Protein AF-A0A933G0N8-F1 (afdb_monomer_lite)

Radius of gyration: 33.32 Å; chains: 1; bounding box: 85×96×72 Å

Sequence (337 aa):
DLNNRTAALDTVTVSDNTVDDSGAGAERGLYVLADGVNATINNLDAAGNTFDGNVDGIDLAEVNSGSLASVDITGNDILNSTGATSGVHVESSTDVANIEVHCNNVVGNTVSSVGFGANNQGSGTLDAENNWWGSATGPTHGSNLGGTGDAVSNFVDFTPFLTASSPSGVCLPSPTATRTPTNTPTVTRTPTRSPTPTITGTPPTATRTSTPTRTGTPTITPTPTITPTPAITDTRTPTSTRTATATFTATSTPRKPLGDVNDDGAVNSLDALFILQFDARLLDFLPNAASADVNGDGRITSVDAQLILQLDAGLIDSFGGAGHGWAGRLRAVLLDL

Secondary structure (DSSP, 8-state):
--TT--EEEEEEEEES-EEE--SS----SEEEEEESTTEEEEEEEEES-EEES-SSSEEEEEETT-EE--EEEES-EEE---SSSEEEEE-TT-B-TTEEEES-EEES---STT-EEEEE-SBS-EE-TT-B-SSTT-EEBTTBTT--EEEB-TTEE--S--SS--GGG-------------------PPPPPPPPPPP---------------------PPPPPPPPPPP----PPPP----PPPP-----PPPPPTT--SSSS--SHHHHHHHHHHHTTS-S--TTGGGS--S-SS--SHHHHHHHHHHHTTS-SS---TTS--------EEE--

Structure (mmCIF, N/CA/C/O backbone):
data_AF-A0A933G0N8-F1
#
_entry.id   AF-A0A933G0N8-F1
#
loop_
_atom_site.group_PDB
_atom_site.id
_atom_site.type_symbol
_atom_site.label_atom_id
_atom_site.label_alt_id
_atom_site.label_comp_id
_atom_site.label_asym_id
_atom_site.label_entity_id
_atom_site.label_seq_id
_atom_site.pdbx_PDB_ins_code
_atom_site.Cartn_x
_atom_site.Cartn_y
_atom_site.Cartn_z
_atom_site.occupancy
_atom_site.B_iso_or_equiv
_atom_site.auth_seq_id
_atom_site.auth_comp_id
_atom_site.auth_asym_id
_atom_site.auth_atom_id
_atom_site.pdbx_PDB_model_num
ATOM 1 N N . ASP A 1 1 ? 23.822 -4.269 -30.898 1.00 45.84 1 ASP A N 1
ATOM 2 C CA . ASP A 1 1 ? 23.946 -3.016 -30.147 1.00 45.84 1 ASP A CA 1
ATOM 3 C C . ASP A 1 1 ? 23.301 -3.257 -28.795 1.00 45.84 1 ASP A C 1
ATOM 5 O O . ASP A 1 1 ? 22.166 -3.717 -28.788 1.00 45.84 1 ASP A O 1
ATOM 9 N N . LEU A 1 2 ? 24.049 -3.130 -27.698 1.00 47.31 2 LEU A N 1
ATOM 10 C CA . LEU A 1 2 ? 23.535 -3.418 -26.346 1.00 47.31 2 LEU A CA 1
ATOM 11 C C . LEU A 1 2 ? 22.896 -2.177 -25.704 1.00 47.31 2 LEU A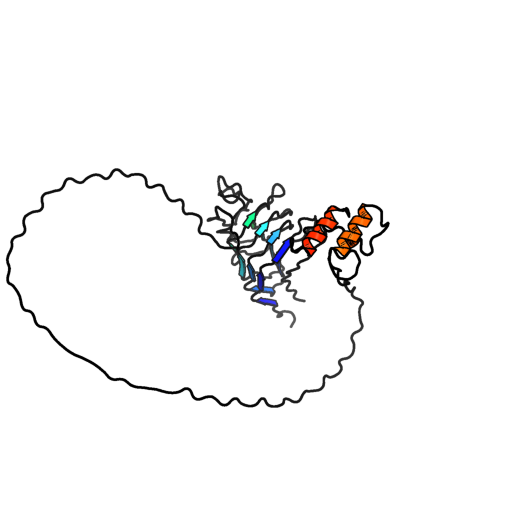 C 1
ATOM 13 O O . LEU A 1 2 ? 22.128 -2.309 -24.766 1.00 47.31 2 LEU A O 1
ATOM 17 N N . ASN A 1 3 ? 23.134 -0.989 -26.267 1.00 50.69 3 ASN A N 1
ATOM 18 C CA . ASN A 1 3 ? 22.710 0.292 -25.696 1.00 50.69 3 ASN A CA 1
ATOM 19 C C . ASN A 1 3 ? 21.311 0.742 -26.162 1.00 50.69 3 ASN A C 1
ATOM 21 O O . ASN A 1 3 ? 20.967 1.910 -26.024 1.00 50.69 3 ASN A O 1
ATOM 25 N N . ASN A 1 4 ? 20.536 -0.149 -26.789 1.00 54.28 4 ASN A N 1
ATOM 26 C CA . ASN A 1 4 ? 19.233 0.174 -27.384 1.00 54.28 4 ASN A CA 1
ATOM 27 C C . ASN A 1 4 ? 18.193 -0.936 -27.151 1.00 54.28 4 ASN A C 1
ATOM 29 O O . ASN A 1 4 ? 17.305 -1.158 -27.976 1.00 54.28 4 ASN A O 1
ATOM 33 N N . ARG A 1 5 ? 18.345 -1.685 -26.052 1.00 64.19 5 ARG A N 1
ATOM 34 C CA . ARG A 1 5 ? 17.253 -2.487 -25.500 1.00 64.19 5 ARG A CA 1
ATOM 35 C C . ARG A 1 5 ? 16.336 -1.546 -24.735 1.00 64.19 5 ARG A C 1
ATOM 37 O O . ARG A 1 5 ? 16.804 -0.685 -24.000 1.00 64.19 5 ARG A O 1
ATOM 44 N N . THR A 1 6 ? 15.049 -1.663 -25.016 1.00 72.00 6 THR A N 1
ATOM 45 C CA . THR A 1 6 ? 13.968 -0.979 -24.313 1.00 72.00 6 THR A CA 1
ATOM 46 C C . THR A 1 6 ? 13.139 -2.056 -23.656 1.00 72.00 6 THR A C 1
ATOM 48 O O . THR A 1 6 ? 12.810 -3.063 -24.289 1.00 72.00 6 THR A O 1
ATOM 51 N N . ALA A 1 7 ? 12.828 -1.845 -22.388 1.00 78.50 7 ALA A N 1
ATOM 52 C CA . ALA A 1 7 ? 12.001 -2.735 -21.614 1.00 78.50 7 ALA A CA 1
ATOM 53 C C . ALA A 1 7 ? 10.792 -1.915 -21.158 1.00 78.50 7 ALA A C 1
ATOM 55 O O . ALA A 1 7 ? 10.925 -0.993 -20.361 1.00 78.50 7 ALA A O 1
ATOM 56 N N . ALA A 1 8 ? 9.610 -2.239 -21.677 1.00 85.31 8 ALA A N 1
ATOM 57 C CA . ALA A 1 8 ? 8.358 -1.644 -21.225 1.00 85.31 8 ALA A CA 1
ATOM 58 C C . ALA A 1 8 ? 7.432 -2.724 -20.653 1.00 85.31 8 ALA A C 1
ATOM 60 O O . ALA A 1 8 ? 7.312 -3.811 -21.226 1.00 85.31 8 ALA A O 1
ATOM 61 N N . LEU A 1 9 ? 6.775 -2.411 -19.539 1.00 81.88 9 LEU A N 1
ATOM 62 C CA . LEU A 1 9 ? 5.519 -3.038 -19.146 1.00 81.88 9 LEU A CA 1
ATOM 63 C C . LEU A 1 9 ? 4.407 -2.035 -19.441 1.00 81.88 9 LEU A C 1
ATOM 65 O O . LEU A 1 9 ? 4.347 -0.984 -18.812 1.00 81.88 9 LEU A O 1
ATOM 69 N N . ASP A 1 10 ? 3.549 -2.365 -20.401 1.00 88.44 10 ASP A N 1
ATOM 70 C CA . ASP A 1 10 ? 2.415 -1.535 -20.801 1.00 88.44 10 ASP A CA 1
ATOM 71 C C . ASP A 1 10 ? 1.108 -2.178 -20.328 1.00 88.44 10 ASP A C 1
ATOM 73 O O . ASP A 1 10 ? 0.848 -3.337 -20.649 1.00 88.44 10 ASP A O 1
ATOM 77 N N . THR A 1 11 ? 0.243 -1.405 -19.664 1.00 87.50 11 THR A N 1
ATOM 78 C CA . THR A 1 11 ? -1.108 -1.833 -19.240 1.00 87.50 11 THR A CA 1
ATOM 79 C C . THR A 1 11 ? -1.068 -3.036 -18.289 1.00 87.50 11 THR A C 1
ATOM 81 O O . THR A 1 11 ? -1.460 -4.153 -18.634 1.00 87.50 11 THR A O 1
ATOM 84 N N . VAL A 1 12 ? -0.566 -2.805 -17.074 1.00 86.50 12 VAL A N 1
ATOM 85 C CA . VAL A 1 12 ? -0.479 -3.819 -16.014 1.00 86.50 12 VAL A CA 1
ATOM 86 C C . VAL A 1 12 ? -1.665 -3.660 -15.072 1.00 86.50 12 VAL A C 1
ATOM 88 O O . VAL A 1 12 ? -1.728 -2.677 -14.349 1.00 86.50 12 VAL A O 1
ATOM 91 N N . THR A 1 13 ? -2.573 -4.633 -15.023 1.00 89.00 13 THR A N 1
ATOM 92 C CA . THR A 1 13 ? -3.646 -4.654 -14.015 1.00 89.00 13 THR A CA 1
ATOM 93 C C . THR A 1 13 ? -3.295 -5.618 -12.886 1.00 89.00 13 THR A C 1
ATOM 95 O O . THR A 1 13 ? -3.016 -6.795 -13.121 1.00 89.00 13 THR A O 1
ATOM 98 N N . VAL A 1 14 ? -3.334 -5.112 -11.658 1.00 88.25 14 VAL A N 1
ATOM 99 C CA . VAL A 1 14 ? -3.230 -5.847 -10.397 1.00 88.25 14 VAL A CA 1
ATOM 100 C C . VAL A 1 14 ? -4.567 -5.649 -9.691 1.00 88.25 14 VAL A C 1
ATOM 102 O O . VAL A 1 14 ? -4.773 -4.604 -9.085 1.00 88.25 14 VAL A O 1
ATOM 105 N N . SER A 1 15 ? -5.504 -6.595 -9.807 1.00 89.69 15 SER A N 1
ATOM 106 C CA . SER A 1 15 ? -6.826 -6.442 -9.182 1.00 89.69 15 SER A CA 1
ATOM 107 C C . SER A 1 15 ? -7.326 -7.658 -8.419 1.00 89.69 15 SER A C 1
ATOM 109 O O . SER A 1 15 ? -7.010 -8.796 -8.771 1.00 89.69 15 SER A O 1
ATOM 111 N N . ASP A 1 16 ? -8.121 -7.383 -7.382 1.00 84.81 16 ASP A N 1
ATOM 112 C CA . ASP A 1 16 ? -8.866 -8.372 -6.593 1.00 84.81 16 ASP A CA 1
ATOM 113 C C . ASP A 1 16 ? -7.975 -9.423 -5.886 1.00 84.81 16 ASP A C 1
ATOM 115 O O . ASP A 1 16 ? -8.383 -10.566 -5.670 1.00 84.81 16 ASP A O 1
ATOM 119 N N . ASN A 1 17 ? -6.738 -9.052 -5.527 1.00 84.69 17 ASN A N 1
ATOM 120 C CA . ASN A 1 17 ? -5.785 -9.928 -4.831 1.00 84.69 17 ASN A CA 1
ATOM 121 C C . ASN A 1 17 ? -5.764 -9.657 -3.327 1.00 84.69 17 ASN A C 1
ATOM 123 O O . ASN A 1 17 ? -5.901 -8.516 -2.900 1.00 84.69 17 ASN A O 1
ATOM 127 N N . THR A 1 18 ? -5.470 -10.681 -2.527 1.00 87.81 18 THR A N 1
ATOM 128 C CA . THR A 1 18 ? -5.142 -10.530 -1.102 1.00 87.81 18 THR A CA 1
ATOM 129 C C . THR A 1 18 ? -3.699 -10.960 -0.864 1.00 87.81 18 THR A C 1
ATOM 131 O O . THR A 1 18 ? -3.309 -12.067 -1.244 1.00 87.81 18 THR A O 1
ATOM 134 N N . VAL A 1 19 ? -2.914 -10.096 -0.225 1.00 84.88 19 VAL A N 1
ATOM 135 C CA . VAL A 1 19 ? -1.539 -10.350 0.211 1.00 84.88 19 VAL A CA 1
ATOM 136 C C . VAL A 1 19 ? -1.465 -10.046 1.707 1.00 84.88 19 VAL A C 1
ATOM 138 O O . VAL A 1 19 ? -1.663 -8.908 2.114 1.00 84.88 19 VAL A O 1
ATOM 141 N N . ASP A 1 20 ? -1.199 -11.066 2.521 1.00 82.62 20 ASP A N 1
ATOM 142 C CA . ASP A 1 20 ? -1.112 -10.973 3.986 1.00 82.62 20 ASP A CA 1
ATOM 143 C C . ASP A 1 20 ? 0.272 -11.467 4.438 1.00 82.62 20 ASP A C 1
ATOM 145 O O . ASP A 1 20 ? 0.651 -12.603 4.136 1.00 82.62 20 ASP A O 1
ATOM 149 N N . ASP A 1 21 ? 1.035 -10.606 5.121 1.00 72.81 21 ASP A N 1
ATOM 150 C CA . ASP A 1 21 ? 2.316 -10.949 5.768 1.00 72.81 21 ASP A CA 1
ATOM 151 C C . ASP A 1 21 ? 2.353 -10.507 7.243 1.00 72.81 21 ASP A C 1
ATOM 153 O O . ASP A 1 21 ? 3.378 -10.093 7.781 1.00 72.81 21 ASP A O 1
ATOM 157 N N . SER A 1 22 ? 1.232 -10.659 7.953 1.00 61.44 22 SER A N 1
ATOM 158 C CA . SER A 1 22 ? 1.133 -10.473 9.413 1.00 61.44 22 SER A CA 1
ATOM 159 C C . SER A 1 22 ? 2.057 -11.391 10.255 1.00 61.44 22 SER A C 1
ATOM 161 O O . SER A 1 22 ? 2.092 -11.299 11.486 1.00 61.44 22 SER A O 1
ATOM 163 N N . GLY A 1 23 ? 2.834 -12.273 9.610 1.00 50.28 23 GLY A N 1
ATOM 164 C CA . GLY A 1 23 ? 3.605 -13.375 10.191 1.00 50.28 23 GLY A CA 1
ATOM 165 C C . GLY A 1 23 ? 5.131 -13.222 10.157 1.00 50.28 23 GLY A C 1
ATOM 166 O O . GLY A 1 23 ? 5.825 -14.181 9.826 1.00 50.28 23 GLY A O 1
ATOM 167 N N . ALA A 1 24 ? 5.662 -12.058 10.547 1.00 50.41 24 ALA A N 1
ATOM 168 C CA . ALA A 1 24 ? 7.102 -11.798 10.729 1.00 50.41 24 ALA A CA 1
ATOM 169 C C . ALA A 1 24 ? 7.997 -11.954 9.477 1.00 50.41 24 ALA A C 1
ATOM 171 O O . ALA A 1 24 ? 9.228 -12.008 9.603 1.00 50.41 24 ALA A O 1
ATOM 172 N N . GLY A 1 25 ? 7.403 -11.998 8.281 1.00 52.56 25 GLY A N 1
ATOM 173 C CA . GLY A 1 25 ? 8.117 -11.760 7.037 1.00 52.56 25 GLY A CA 1
ATOM 174 C C . GLY A 1 25 ? 8.565 -10.302 6.928 1.00 52.56 25 GLY A C 1
ATOM 175 O O . GLY A 1 25 ? 8.112 -9.417 7.654 1.00 52.56 25 GLY A O 1
ATOM 176 N N . ALA A 1 26 ? 9.539 -10.064 6.052 1.00 61.22 26 ALA A N 1
ATOM 177 C CA . ALA A 1 26 ? 10.006 -8.721 5.729 1.00 61.22 26 ALA A CA 1
ATOM 178 C C . ALA A 1 26 ? 9.471 -8.271 4.355 1.00 61.22 26 ALA A C 1
ATOM 180 O O . ALA A 1 26 ? 10.162 -7.545 3.637 1.00 61.22 26 ALA A O 1
ATOM 181 N N . GLU A 1 27 ? 8.317 -8.797 3.925 1.00 73.81 27 GLU A N 1
ATOM 182 C CA . GLU A 1 27 ? 7.883 -8.723 2.531 1.00 73.81 27 GLU A CA 1
ATOM 183 C C . GLU A 1 27 ? 6.910 -7.559 2.278 1.00 73.81 27 GLU A C 1
ATOM 185 O O . GLU A 1 27 ? 6.139 -7.141 3.141 1.00 73.81 27 GLU A O 1
ATOM 190 N N . ARG A 1 28 ? 7.000 -6.998 1.068 1.00 85.38 28 ARG A N 1
ATOM 191 C CA . ARG A 1 28 ? 6.155 -5.908 0.559 1.00 85.38 28 ARG A CA 1
ATOM 192 C C . ARG A 1 28 ? 4.933 -6.516 -0.140 1.00 85.38 28 ARG A C 1
ATOM 194 O O . ARG A 1 28 ? 5.108 -7.497 -0.864 1.00 85.38 28 ARG A O 1
ATOM 201 N N . GLY A 1 29 ? 3.744 -5.942 0.041 1.00 90.31 29 GLY A N 1
ATOM 202 C CA . GLY A 1 29 ? 2.489 -6.452 -0.525 1.00 90.31 29 GLY A CA 1
ATOM 203 C C . GLY A 1 29 ? 2.472 -6.372 -2.054 1.00 90.31 29 GLY A C 1
ATOM 204 O O . GLY A 1 29 ? 2.468 -7.394 -2.743 1.00 90.31 29 GLY A O 1
ATOM 205 N N . LEU A 1 30 ? 2.566 -5.154 -2.591 1.00 92.19 30 LEU A N 1
ATOM 206 C CA . LEU A 1 30 ? 2.889 -4.880 -3.992 1.00 92.19 30 LEU A CA 1
ATOM 207 C C . LEU A 1 30 ? 4.210 -4.108 -4.077 1.00 92.19 30 LEU A C 1
ATOM 209 O O . LEU A 1 30 ? 4.364 -3.069 -3.446 1.00 92.19 30 LEU A O 1
ATOM 213 N N . TYR A 1 31 ? 5.149 -4.587 -4.896 1.00 92.81 31 TYR A N 1
ATOM 214 C CA . TYR A 1 31 ? 6.388 -3.863 -5.197 1.00 92.81 31 TYR A CA 1
ATOM 215 C C . TYR A 1 31 ? 6.445 -3.508 -6.683 1.00 92.81 31 TYR A C 1
ATOM 217 O O . TYR A 1 31 ? 6.586 -4.395 -7.534 1.00 92.81 31 TYR A O 1
ATOM 225 N N . VAL A 1 32 ? 6.332 -2.214 -6.984 1.00 94.25 32 VAL A N 1
ATOM 226 C CA . VAL A 1 32 ? 6.417 -1.664 -8.339 1.00 94.25 32 VAL A CA 1
ATOM 227 C C . VAL A 1 32 ? 7.821 -1.101 -8.544 1.00 94.25 32 VAL A C 1
ATOM 229 O O . VAL A 1 32 ? 8.195 -0.095 -7.944 1.00 94.25 32 VAL A O 1
ATOM 232 N N . LEU A 1 33 ? 8.604 -1.772 -9.390 1.00 93.00 33 LEU A N 1
ATOM 233 C CA . LEU A 1 33 ? 10.011 -1.462 -9.631 1.00 93.00 33 LEU A CA 1
ATOM 234 C C . LEU A 1 33 ? 10.285 -1.307 -11.128 1.00 93.00 33 LEU A C 1
ATOM 236 O O . LEU A 1 33 ? 10.198 -2.282 -11.878 1.00 93.00 33 LEU A O 1
ATOM 240 N N . ALA A 1 34 ? 10.713 -0.113 -11.536 1.00 90.56 34 ALA A N 1
ATOM 241 C CA . ALA A 1 34 ? 11.359 0.105 -12.827 1.00 90.56 34 ALA A CA 1
ATOM 242 C C . ALA A 1 34 ? 12.879 0.211 -12.617 1.00 90.56 34 ALA A C 1
ATOM 244 O O . ALA A 1 34 ? 13.349 1.173 -12.013 1.00 90.56 34 ALA A O 1
ATOM 245 N N . ASP A 1 35 ? 13.646 -0.772 -13.103 1.00 90.56 35 ASP A N 1
ATOM 246 C CA . ASP A 1 35 ? 15.106 -0.839 -12.930 1.00 90.56 35 ASP A CA 1
ATOM 247 C C . ASP A 1 35 ? 15.848 -0.750 -14.278 1.00 90.56 35 ASP A C 1
ATOM 249 O O . ASP A 1 35 ? 15.829 -1.685 -15.080 1.00 90.56 35 ASP A O 1
ATOM 253 N N . GLY A 1 36 ? 16.512 0.385 -14.518 1.00 86.88 36 GLY A N 1
ATOM 254 C CA . GLY A 1 36 ? 17.402 0.619 -15.659 1.00 86.88 36 GLY A CA 1
ATOM 255 C C . GLY A 1 36 ? 16.961 1.744 -16.603 1.00 86.88 36 GLY A C 1
ATOM 256 O O . GLY A 1 36 ? 15.781 1.976 -16.811 1.00 86.88 36 GLY A O 1
ATOM 257 N N . VAL A 1 37 ? 17.932 2.404 -17.245 1.00 84.94 37 VAL A N 1
ATOM 258 C CA . VAL A 1 37 ? 17.776 3.640 -18.057 1.00 84.94 37 VAL A CA 1
ATOM 259 C C . VAL A 1 37 ? 16.690 3.580 -19.148 1.00 84.94 37 VAL A C 1
ATOM 261 O O . VAL A 1 37 ? 16.175 4.616 -19.559 1.00 84.94 37 VAL A O 1
ATOM 264 N N . ASN A 1 38 ? 16.355 2.381 -19.634 1.00 83.25 38 ASN A N 1
ATOM 265 C CA . ASN A 1 38 ? 15.330 2.153 -20.657 1.00 83.25 38 ASN A CA 1
ATOM 266 C C . ASN A 1 38 ? 14.183 1.247 -20.156 1.00 83.25 38 ASN A C 1
ATOM 268 O O . ASN A 1 38 ? 13.500 0.631 -20.980 1.00 83.25 38 ASN A O 1
ATOM 272 N N . ALA A 1 39 ? 14.020 1.113 -18.836 1.00 88.38 39 ALA A N 1
ATOM 273 C CA . ALA A 1 39 ? 12.937 0.382 -18.189 1.00 88.38 39 ALA A CA 1
ATOM 274 C C . ALA A 1 39 ? 11.782 1.338 -17.867 1.00 88.38 39 ALA A C 1
ATOM 276 O O . ALA A 1 39 ? 11.978 2.372 -17.227 1.00 88.38 39 ALA A O 1
ATOM 277 N N . THR A 1 40 ? 10.568 1.009 -18.298 1.00 92.19 40 THR A N 1
ATOM 278 C CA . THR A 1 40 ? 9.388 1.848 -18.053 1.00 92.19 40 THR A CA 1
ATOM 279 C C . THR A 1 40 ? 8.172 1.001 -17.707 1.00 92.19 40 THR A C 1
ATOM 281 O O . THR A 1 40 ? 7.913 -0.016 -18.352 1.00 92.19 40 THR A O 1
ATOM 284 N N . ILE A 1 41 ? 7.411 1.432 -16.704 1.00 90.12 41 ILE A N 1
ATOM 285 C CA . ILE A 1 41 ? 6.077 0.911 -16.402 1.00 90.12 41 ILE A CA 1
ATOM 286 C C . ILE A 1 41 ? 5.067 1.982 -16.821 1.00 90.12 41 ILE A C 1
ATOM 288 O O . ILE A 1 41 ? 5.042 3.070 -16.249 1.00 90.12 41 ILE A O 1
ATOM 292 N N . ASN A 1 42 ? 4.271 1.683 -17.847 1.00 90.19 42 ASN A N 1
ATOM 293 C CA . ASN A 1 42 ? 3.217 2.546 -18.372 1.00 90.19 42 ASN A CA 1
ATOM 294 C C . ASN A 1 42 ? 1.849 1.962 -18.002 1.00 90.19 42 ASN A C 1
ATOM 296 O O . ASN A 1 42 ? 1.559 0.811 -18.345 1.00 90.19 42 ASN A O 1
ATOM 300 N N . ASN A 1 43 ? 0.979 2.778 -17.409 1.00 88.50 43 ASN A N 1
ATOM 301 C CA . ASN A 1 43 ? -0.404 2.431 -17.082 1.00 88.50 43 ASN A CA 1
ATOM 302 C C . ASN A 1 43 ? -0.483 1.170 -16.198 1.00 88.50 43 ASN A C 1
ATOM 304 O O . ASN A 1 43 ? -1.000 0.132 -16.627 1.00 88.50 43 ASN A O 1
ATOM 308 N N . LEU A 1 44 ? 0.080 1.234 -14.989 1.00 95.50 44 LEU A N 1
ATOM 309 C CA . LEU A 1 44 ? -0.204 0.235 -13.960 1.00 95.50 44 LEU A CA 1
ATOM 310 C C . LEU A 1 44 ? -1.461 0.648 -13.193 1.00 95.50 44 LEU A C 1
ATOM 312 O O . LEU A 1 44 ? -1.500 1.745 -12.657 1.00 95.50 44 LEU A O 1
ATOM 316 N N . ASP A 1 45 ? -2.443 -0.241 -13.116 1.00 94.06 45 ASP A N 1
ATOM 317 C CA . ASP A 1 45 ? -3.675 -0.082 -12.342 1.00 94.06 45 ASP A CA 1
ATOM 318 C C . ASP A 1 45 ? -3.699 -1.140 -11.231 1.00 94.06 45 ASP A C 1
ATOM 320 O O . ASP A 1 45 ? -3.800 -2.342 -11.501 1.00 94.06 45 ASP A O 1
ATOM 324 N N . ALA A 1 46 ? -3.543 -0.699 -9.984 1.00 93.94 46 ALA A N 1
ATOM 325 C CA . ALA A 1 46 ? -3.671 -1.519 -8.789 1.00 93.94 46 ALA A CA 1
ATOM 326 C C . ALA A 1 46 ? -5.033 -1.241 -8.138 1.00 93.94 46 ALA A C 1
ATOM 328 O O . ALA A 1 46 ? -5.175 -0.256 -7.410 1.00 93.94 46 ALA A O 1
ATOM 329 N N . ALA A 1 47 ? -6.020 -2.106 -8.390 1.00 90.94 47 ALA A N 1
ATOM 330 C CA . ALA A 1 47 ? -7.419 -1.873 -8.031 1.00 90.94 47 ALA A CA 1
ATOM 331 C C . ALA A 1 47 ? -8.040 -2.958 -7.134 1.00 90.94 47 ALA A C 1
ATOM 333 O O . ALA A 1 47 ? -8.020 -4.140 -7.467 1.00 90.94 47 ALA A O 1
ATOM 334 N N . GLY A 1 48 ? -8.674 -2.574 -6.023 1.00 84.69 48 GLY A N 1
ATOM 335 C CA . GLY A 1 48 ? -9.491 -3.504 -5.222 1.00 84.69 48 GLY A CA 1
ATOM 336 C C . GLY A 1 48 ? -8.723 -4.652 -4.548 1.00 84.69 48 GLY A C 1
ATOM 337 O O . GLY A 1 48 ? -9.310 -5.693 -4.262 1.00 84.69 48 GLY A O 1
ATOM 338 N N . ASN A 1 49 ? -7.419 -4.494 -4.317 1.00 90.81 49 ASN A N 1
ATOM 339 C CA . ASN A 1 49 ? -6.597 -5.480 -3.612 1.00 90.81 49 ASN A CA 1
ATOM 340 C C . ASN A 1 49 ? -6.626 -5.246 -2.094 1.00 90.81 49 ASN A C 1
ATOM 342 O O . ASN A 1 49 ? -6.890 -4.138 -1.633 1.00 90.81 49 ASN A O 1
ATOM 346 N N . THR A 1 50 ? -6.265 -6.264 -1.320 1.00 91.88 50 THR A N 1
ATOM 347 C CA . THR A 1 50 ? -6.001 -6.178 0.119 1.00 91.88 50 THR A CA 1
ATOM 348 C C . THR A 1 50 ? -4.524 -6.468 0.377 1.00 91.88 50 THR A C 1
ATOM 350 O O . THR A 1 50 ? -4.037 -7.535 0.009 1.00 91.88 50 THR A O 1
ATOM 353 N N . PHE A 1 51 ? -3.827 -5.542 1.027 1.00 90.56 51 PHE A N 1
ATOM 354 C CA . PHE A 1 51 ? -2.439 -5.657 1.471 1.00 90.56 51 PHE A CA 1
ATOM 355 C C . PHE A 1 51 ? -2.431 -5.513 2.997 1.00 90.56 51 PHE A C 1
ATOM 357 O O . PHE A 1 51 ? -2.589 -4.399 3.492 1.00 90.56 51 PHE A O 1
ATOM 364 N N . ASP A 1 52 ? -2.340 -6.620 3.740 1.00 89.06 52 ASP A N 1
ATOM 365 C CA . ASP A 1 52 ? -2.450 -6.644 5.208 1.00 89.06 52 ASP A CA 1
ATOM 366 C C . ASP A 1 52 ? -1.142 -7.123 5.865 1.00 89.06 52 ASP A C 1
ATOM 368 O O . ASP A 1 52 ? -0.494 -8.069 5.415 1.00 89.06 52 ASP A O 1
ATOM 372 N N . GLY A 1 53 ? -0.706 -6.447 6.927 1.00 83.69 53 GLY A N 1
ATOM 373 C CA . GLY A 1 53 ? 0.446 -6.847 7.744 1.00 83.69 53 GLY A CA 1
ATOM 374 C C . GLY A 1 53 ? 1.831 -6.745 7.082 1.00 83.69 53 GLY A C 1
ATOM 375 O O . GLY A 1 53 ? 2.833 -6.937 7.768 1.00 83.69 53 GLY A O 1
ATOM 376 N N . ASN A 1 54 ? 1.920 -6.418 5.789 1.00 84.12 54 ASN A N 1
ATOM 377 C CA . ASN A 1 54 ? 3.175 -6.335 5.027 1.00 84.12 54 ASN A CA 1
ATOM 378 C C . ASN A 1 54 ? 4.161 -5.296 5.594 1.00 84.12 54 ASN A C 1
ATOM 380 O O . ASN A 1 54 ? 3.753 -4.360 6.272 1.00 84.12 54 ASN A O 1
ATOM 384 N N . VAL A 1 55 ? 5.461 -5.396 5.288 1.00 84.19 55 VAL A N 1
ATOM 385 C CA . VAL A 1 55 ? 6.438 -4.348 5.659 1.00 84.19 55 VAL A CA 1
ATOM 386 C C . VAL A 1 55 ? 6.060 -3.013 5.030 1.00 84.19 55 VAL A C 1
ATOM 388 O O . VAL A 1 55 ? 5.951 -2.012 5.736 1.00 84.19 55 VAL A O 1
ATOM 391 N N . ASP A 1 56 ? 5.807 -3.042 3.724 1.00 88.06 56 ASP A N 1
ATOM 392 C CA . ASP A 1 56 ? 5.076 -1.999 3.019 1.00 88.06 56 ASP A CA 1
ATOM 393 C C . ASP A 1 56 ? 3.873 -2.644 2.341 1.00 88.06 56 ASP A C 1
ATOM 395 O O . ASP A 1 56 ? 4.043 -3.665 1.670 1.00 88.06 56 ASP A O 1
ATOM 399 N N . GLY A 1 57 ? 2.675 -2.076 2.482 1.00 91.44 57 GLY A N 1
ATOM 400 C CA . GLY A 1 57 ? 1.503 -2.556 1.745 1.00 91.44 57 GLY A CA 1
ATOM 401 C C . GLY A 1 57 ? 1.709 -2.407 0.235 1.00 91.44 57 GLY A C 1
ATOM 402 O O . GLY A 1 57 ? 1.587 -3.370 -0.521 1.00 91.44 57 GLY A O 1
ATOM 403 N N . ILE A 1 58 ? 2.124 -1.215 -0.195 1.00 94.00 58 ILE A N 1
ATOM 404 C CA . ILE A 1 58 ? 2.563 -0.918 -1.562 1.00 94.00 58 ILE A CA 1
ATOM 405 C C . ILE A 1 58 ? 3.864 -0.120 -1.502 1.00 94.00 58 ILE A C 1
ATOM 407 O O . ILE A 1 58 ? 3.966 0.835 -0.737 1.00 94.00 58 ILE A O 1
ATOM 411 N N . ASP A 1 59 ? 4.835 -0.477 -2.335 1.00 94.00 59 ASP A N 1
ATOM 412 C CA . ASP A 1 59 ? 6.124 0.203 -2.438 1.00 94.00 59 ASP A CA 1
ATOM 413 C C . ASP A 1 59 ? 6.509 0.500 -3.897 1.00 94.00 59 ASP A C 1
ATOM 415 O O . ASP A 1 59 ? 6.326 -0.341 -4.785 1.00 94.00 59 ASP A O 1
ATOM 419 N N . LEU A 1 60 ? 7.025 1.711 -4.134 1.00 95.62 60 LEU A N 1
ATOM 420 C CA . LEU A 1 60 ? 7.193 2.322 -5.456 1.00 95.62 60 LEU A CA 1
ATOM 421 C C . LEU A 1 60 ? 8.629 2.840 -5.653 1.00 95.62 60 LEU A C 1
ATOM 423 O O . LEU A 1 60 ? 9.038 3.831 -5.035 1.00 95.62 60 LEU A O 1
ATOM 427 N N . ALA A 1 61 ? 9.381 2.198 -6.552 1.00 95.19 61 ALA A N 1
ATOM 428 C CA . ALA A 1 61 ? 10.804 2.461 -6.764 1.00 95.19 61 ALA A CA 1
ATOM 429 C C . ALA A 1 61 ? 11.189 2.651 -8.246 1.00 95.19 61 ALA A C 1
ATOM 431 O O . ALA A 1 61 ? 11.045 1.750 -9.077 1.00 95.19 61 ALA A O 1
ATOM 432 N N . GLU A 1 62 ? 11.788 3.801 -8.556 1.00 94.38 62 GLU A N 1
ATOM 433 C CA . GLU A 1 62 ? 12.582 4.023 -9.771 1.00 94.38 62 GLU A CA 1
ATOM 434 C C . GLU A 1 62 ? 14.068 3.790 -9.461 1.00 94.38 62 GLU A C 1
ATOM 436 O O . GLU A 1 62 ? 14.658 4.469 -8.620 1.00 94.38 62 GLU A O 1
ATOM 441 N N . VAL A 1 63 ? 14.701 2.820 -10.123 1.00 91.88 63 VAL A N 1
ATOM 442 C CA . VAL A 1 63 ? 16.091 2.404 -9.867 1.00 91.88 63 VAL A CA 1
ATOM 443 C C . VAL A 1 63 ? 16.896 2.450 -11.166 1.00 91.88 63 VAL A C 1
ATOM 445 O O . VAL A 1 63 ? 16.371 2.219 -12.251 1.00 91.88 63 VAL A O 1
ATOM 448 N N . ASN A 1 64 ? 18.180 2.821 -11.086 1.00 87.44 64 ASN A N 1
ATOM 449 C CA . ASN A 1 64 ? 19.086 2.949 -12.242 1.00 87.44 64 ASN A CA 1
ATOM 450 C C . ASN A 1 64 ? 18.502 3.755 -13.431 1.00 87.44 64 ASN A C 1
ATOM 452 O O . ASN A 1 64 ? 18.805 3.464 -14.588 1.00 87.44 64 ASN A O 1
ATOM 456 N N . SER A 1 65 ? 17.691 4.779 -13.133 1.00 87.62 65 SER A N 1
ATOM 457 C CA . SER A 1 65 ? 16.947 5.607 -14.101 1.00 87.62 65 SER A CA 1
ATOM 458 C C . SER A 1 65 ? 15.846 4.884 -14.893 1.00 87.62 65 SER A C 1
ATOM 460 O O . SER A 1 65 ? 15.537 5.302 -16.007 1.00 87.62 65 SER A O 1
ATOM 462 N N . GLY A 1 66 ? 15.241 3.839 -14.322 1.00 90.38 66 GLY A N 1
ATOM 463 C CA . GLY A 1 66 ? 13.920 3.371 -14.752 1.00 90.38 66 GLY A CA 1
ATOM 464 C C . GLY A 1 66 ? 12.827 4.395 -14.437 1.00 90.38 66 GLY A C 1
ATOM 465 O O . GLY A 1 66 ? 13.072 5.340 -13.688 1.00 90.38 66 GLY A O 1
ATOM 466 N N . SER A 1 67 ? 11.640 4.222 -15.026 1.00 93.44 67 SER A N 1
ATOM 467 C CA . SER A 1 67 ? 10.532 5.171 -14.878 1.00 93.44 67 SER A CA 1
ATOM 468 C C . SER A 1 67 ? 9.168 4.527 -14.600 1.00 93.44 67 SER A C 1
ATOM 470 O O . SER A 1 67 ? 8.770 3.568 -15.268 1.00 93.44 67 SER A O 1
ATOM 472 N N . LEU A 1 68 ? 8.430 5.101 -13.648 1.00 94.81 68 LEU A N 1
ATOM 473 C CA . LEU A 1 68 ? 7.013 4.854 -13.383 1.00 94.81 68 LEU A CA 1
ATOM 474 C C . LEU A 1 68 ? 6.188 5.931 -14.106 1.00 94.81 68 LEU A C 1
ATOM 476 O O . LEU A 1 68 ? 5.882 6.991 -13.567 1.00 94.81 68 LEU A O 1
ATOM 480 N N . ALA A 1 69 ? 5.864 5.681 -15.375 1.00 92.69 69 ALA A N 1
ATOM 481 C CA . ALA A 1 69 ? 5.256 6.681 -16.254 1.00 92.69 69 ALA A CA 1
ATOM 482 C C . ALA A 1 69 ? 3.756 6.912 -15.993 1.00 92.69 69 ALA A C 1
ATOM 484 O O . ALA A 1 69 ? 3.243 7.977 -16.331 1.00 92.69 69 ALA A O 1
ATOM 485 N N . SER A 1 70 ? 3.056 5.927 -15.424 1.00 93.06 70 SER A N 1
ATOM 486 C CA . SER A 1 70 ? 1.709 6.067 -14.849 1.00 93.06 70 SER A CA 1
ATOM 487 C C . SER A 1 70 ? 1.439 4.888 -13.912 1.00 93.06 70 SER A C 1
ATOM 489 O O . SER A 1 70 ? 1.629 3.729 -14.305 1.00 93.06 70 SER A O 1
ATOM 491 N N . VAL A 1 71 ? 1.032 5.196 -12.679 1.00 97.12 71 VAL A N 1
ATOM 492 C CA . VAL A 1 71 ? 0.660 4.229 -11.638 1.00 97.12 71 VAL A CA 1
ATOM 493 C C . VAL A 1 71 ? -0.576 4.743 -10.900 1.00 97.12 71 VAL A C 1
ATOM 495 O O . VAL A 1 71 ? -0.488 5.704 -10.138 1.00 97.12 71 VAL A O 1
ATOM 498 N N . ASP A 1 72 ? -1.693 4.049 -11.079 1.00 96.12 72 ASP A N 1
ATOM 499 C CA . ASP A 1 72 ? -2.971 4.341 -10.444 1.00 96.12 72 ASP A CA 1
ATOM 500 C C . ASP A 1 72 ? -3.204 3.293 -9.341 1.00 96.12 72 ASP A C 1
ATOM 502 O O . ASP A 1 72 ? -3.234 2.087 -9.594 1.00 96.12 72 ASP A O 1
ATOM 506 N N . ILE A 1 73 ? -3.340 3.731 -8.090 1.00 96.69 73 ILE A N 1
ATOM 507 C CA . ILE A 1 73 ? -3.582 2.876 -6.921 1.00 96.69 73 ILE A CA 1
ATOM 508 C C . ILE A 1 73 ? -4.968 3.222 -6.393 1.00 96.69 73 ILE A C 1
ATOM 510 O O . ILE A 1 73 ? -5.138 4.209 -5.669 1.00 96.69 73 ILE A O 1
ATOM 514 N N . THR A 1 74 ? -5.973 2.430 -6.772 1.00 93.88 74 THR A N 1
ATOM 515 C CA . THR A 1 74 ? -7.376 2.769 -6.518 1.00 93.88 74 THR A CA 1
ATOM 516 C C . THR A 1 74 ? -8.141 1.731 -5.702 1.00 93.88 74 THR A C 1
ATOM 518 O O . THR A 1 74 ? -8.166 0.540 -5.992 1.00 93.88 74 THR A O 1
ATOM 521 N N . GLY A 1 75 ? -8.828 2.178 -4.655 1.00 91.56 75 GLY A N 1
ATOM 522 C CA . GLY A 1 75 ? -9.812 1.335 -3.976 1.00 91.56 75 GLY A CA 1
ATOM 523 C C . GLY A 1 75 ? -9.287 0.080 -3.271 1.00 91.56 75 GLY A C 1
ATOM 524 O O . GLY A 1 75 ? -10.055 -0.858 -3.077 1.00 91.56 75 GLY A O 1
ATOM 525 N N . ASN A 1 76 ? -8.007 0.056 -2.903 1.00 94.56 76 ASN A N 1
ATOM 526 C CA . ASN A 1 76 ? -7.368 -1.036 -2.173 1.00 94.56 76 ASN A CA 1
ATOM 527 C C . ASN A 1 76 ? -7.578 -0.899 -0.655 1.00 94.56 76 ASN A C 1
ATOM 529 O O . ASN A 1 76 ? -7.681 0.210 -0.127 1.00 94.56 76 ASN A O 1
ATOM 533 N N . ASP A 1 77 ? -7.559 -2.021 0.055 1.00 93.69 77 ASP A N 1
ATOM 534 C CA . ASP A 1 77 ? -7.441 -2.095 1.509 1.00 93.69 77 ASP A CA 1
ATOM 535 C C . ASP A 1 77 ? -5.956 -2.248 1.878 1.00 93.69 77 ASP A C 1
ATOM 537 O O . ASP A 1 77 ? -5.360 -3.295 1.652 1.00 93.69 77 ASP A O 1
ATOM 541 N N . ILE A 1 78 ? -5.341 -1.197 2.423 1.00 94.12 78 ILE A N 1
ATOM 542 C CA . ILE A 1 78 ? -3.919 -1.123 2.790 1.00 94.12 78 ILE A CA 1
ATOM 543 C C . ILE A 1 78 ? -3.836 -1.076 4.317 1.00 94.12 78 ILE A C 1
ATOM 545 O O . ILE A 1 78 ? -4.034 -0.026 4.942 1.00 94.12 78 ILE A O 1
ATOM 549 N N . LEU A 1 79 ? -3.622 -2.236 4.927 1.00 90.69 79 LEU A N 1
ATOM 550 C CA . LEU A 1 79 ? -3.936 -2.502 6.324 1.00 90.69 79 LEU A CA 1
ATOM 551 C C . LEU A 1 79 ? -2.700 -2.911 7.134 1.00 90.69 79 LEU A C 1
ATOM 553 O O . LEU A 1 79 ? -1.861 -3.687 6.688 1.00 90.69 79 LEU A O 1
ATOM 557 N N . ASN A 1 80 ? -2.621 -2.410 8.368 1.00 87.56 80 ASN A N 1
ATOM 558 C CA . ASN A 1 80 ? -1.735 -2.892 9.435 1.00 87.56 80 ASN A CA 1
ATOM 559 C C . ASN A 1 80 ? -0.245 -3.075 9.067 1.00 87.56 80 ASN A C 1
ATOM 561 O O . ASN A 1 80 ? 0.423 -3.902 9.692 1.00 87.56 80 ASN A O 1
ATOM 565 N N . SER A 1 81 ? 0.292 -2.328 8.092 1.00 85.94 81 SER A N 1
ATOM 566 C CA . SER A 1 81 ? 1.668 -2.534 7.615 1.00 85.94 81 SER A CA 1
ATOM 567 C C . SER A 1 81 ? 2.678 -2.447 8.764 1.00 85.94 81 SER A C 1
ATOM 569 O O . SER A 1 81 ? 2.638 -1.523 9.582 1.00 85.94 81 SER A O 1
ATOM 571 N N . THR A 1 82 ? 3.565 -3.440 8.842 1.00 75.88 82 THR A N 1
ATOM 572 C CA . THR A 1 82 ? 4.424 -3.740 9.996 1.00 75.88 82 THR A CA 1
ATOM 573 C C . THR A 1 82 ? 5.862 -3.220 9.869 1.00 75.88 82 THR A C 1
ATOM 575 O O . THR A 1 82 ? 6.668 -3.374 10.794 1.00 75.88 82 THR A O 1
ATOM 578 N N . GLY A 1 83 ? 6.211 -2.605 8.737 1.00 66.25 83 GLY A N 1
ATOM 579 C CA . GLY A 1 83 ? 7.558 -2.124 8.452 1.00 66.25 83 GLY A CA 1
ATOM 580 C C . GLY A 1 83 ? 7.940 -0.816 9.140 1.00 66.25 83 GLY A C 1
ATOM 581 O O . GLY A 1 83 ? 7.158 -0.159 9.821 1.00 66.25 83 GLY A O 1
ATOM 582 N N . ALA A 1 84 ? 9.189 -0.401 8.920 1.00 64.12 84 ALA A N 1
ATOM 583 C CA . ALA A 1 84 ? 9.688 0.905 9.362 1.00 64.12 84 ALA A CA 1
ATOM 584 C C . ALA A 1 84 ? 9.304 2.056 8.406 1.00 64.12 84 ALA A C 1
ATOM 586 O O . ALA A 1 84 ? 9.759 3.186 8.600 1.00 64.12 84 ALA A O 1
ATOM 587 N N . THR A 1 85 ? 8.540 1.747 7.358 1.00 67.12 85 THR A N 1
ATOM 588 C CA . THR A 1 85 ? 8.363 2.551 6.148 1.00 67.12 85 THR A CA 1
ATOM 589 C C . THR A 1 85 ? 6.908 3.007 5.988 1.00 67.12 85 THR A C 1
ATOM 591 O O . THR A 1 85 ? 6.639 4.106 6.484 1.00 67.12 85 THR A O 1
ATOM 594 N N . SER A 1 86 ? 5.968 2.279 5.351 1.00 84.19 86 SER A N 1
ATOM 595 C CA . S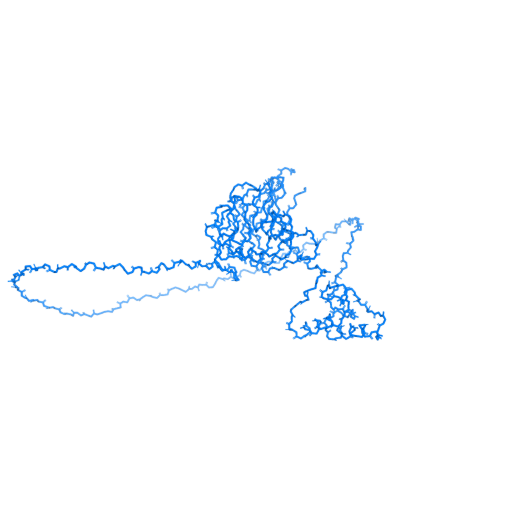ER A 1 86 ? 4.556 2.739 5.238 1.00 84.19 86 SER A CA 1
ATOM 596 C C . SER A 1 86 ? 3.487 1.733 4.797 1.00 84.19 86 SER A C 1
ATOM 598 O O . SER A 1 86 ? 3.791 0.674 4.284 1.00 84.19 86 SER 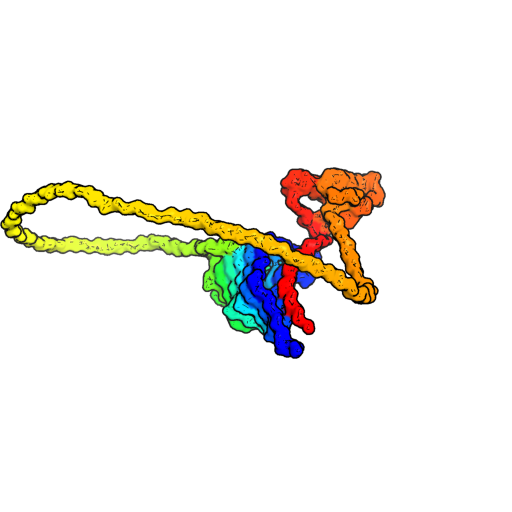A O 1
ATOM 600 N N . GLY A 1 87 ? 2.211 2.138 4.875 1.00 92.81 87 GLY A N 1
ATOM 601 C CA . GLY A 1 87 ? 1.145 1.558 4.044 1.00 92.81 87 GLY A CA 1
ATOM 602 C C . GLY A 1 87 ? 1.427 1.723 2.542 1.00 92.81 87 GLY A C 1
ATOM 603 O O . GLY A 1 87 ? 1.517 0.736 1.820 1.00 92.81 87 GLY A O 1
ATOM 604 N N . VAL A 1 88 ? 1.631 2.963 2.085 1.00 95.00 88 VAL A N 1
ATOM 605 C CA . VAL A 1 88 ? 2.161 3.299 0.751 1.00 95.00 88 VAL A CA 1
ATOM 606 C C . VAL A 1 88 ? 3.526 3.968 0.896 1.00 95.00 88 VAL A C 1
ATOM 608 O O . VAL A 1 88 ? 3.633 5.081 1.419 1.00 95.00 88 VAL A O 1
ATOM 611 N N . HIS A 1 89 ? 4.580 3.307 0.432 1.00 94.50 89 HIS A N 1
ATOM 612 C CA . HIS A 1 89 ? 5.940 3.829 0.436 1.00 94.50 89 HIS A CA 1
ATOM 613 C C . HIS A 1 89 ? 6.376 4.252 -0.973 1.00 94.50 89 HIS A C 1
ATOM 615 O O . HIS A 1 89 ? 6.235 3.515 -1.944 1.00 94.50 89 HIS A O 1
ATOM 621 N N . VAL A 1 90 ? 6.930 5.460 -1.081 1.00 95.81 90 VAL A N 1
ATOM 622 C CA . VAL A 1 90 ? 7.692 5.900 -2.253 1.00 95.81 90 VAL A CA 1
ATOM 623 C C . VAL A 1 90 ? 9.165 5.963 -1.862 1.00 95.81 90 VAL A C 1
ATOM 625 O O . VAL A 1 90 ? 9.524 6.726 -0.955 1.00 95.81 90 VAL A O 1
ATOM 628 N N . GLU A 1 91 ? 10.017 5.185 -2.534 1.00 94.25 91 GLU A N 1
ATOM 629 C CA . GLU A 1 91 ? 11.465 5.225 -2.312 1.00 94.25 91 GLU A CA 1
ATOM 630 C C . GLU A 1 91 ? 12.072 6.565 -2.780 1.00 94.25 91 GLU A C 1
ATOM 632 O O . GLU A 1 91 ? 11.559 7.255 -3.661 1.00 94.25 91 GLU A O 1
ATOM 637 N N . SER A 1 92 ? 13.209 6.950 -2.190 1.00 94.25 92 SER A N 1
ATOM 638 C CA . SER A 1 92 ? 13.791 8.298 -2.358 1.00 94.25 92 SER A CA 1
ATOM 639 C C . SER A 1 92 ? 14.275 8.663 -3.770 1.00 94.25 92 SER A C 1
ATOM 641 O O . SER A 1 92 ? 14.659 9.806 -4.016 1.00 94.25 92 SER A O 1
ATOM 643 N N . SER A 1 93 ? 14.301 7.695 -4.685 1.00 89.69 93 SER A N 1
ATOM 644 C CA . SER A 1 93 ? 14.715 7.861 -6.079 1.00 89.69 93 SER A CA 1
ATOM 645 C C . SER A 1 93 ? 13.557 8.091 -7.055 1.00 89.69 93 SER A C 1
ATOM 647 O O . SER A 1 93 ? 13.833 8.421 -8.204 1.00 89.69 93 SER A O 1
ATOM 649 N N . THR A 1 94 ? 12.306 7.947 -6.608 1.00 96.19 94 THR A N 1
ATOM 650 C CA . THR A 1 94 ? 11.098 7.991 -7.448 1.00 96.19 94 THR A CA 1
ATOM 651 C C . THR A 1 94 ? 10.566 9.419 -7.643 1.00 96.19 94 THR A C 1
ATOM 653 O O . THR A 1 94 ? 10.491 10.199 -6.689 1.00 96.19 94 THR A O 1
ATOM 656 N N . ASP A 1 95 ? 10.157 9.774 -8.863 1.00 96.50 95 ASP A N 1
ATOM 657 C CA . ASP A 1 95 ? 9.299 10.932 -9.156 1.00 96.50 95 ASP A CA 1
ATOM 658 C C . ASP A 1 95 ? 7.816 10.522 -9.104 1.00 96.50 95 ASP A C 1
ATOM 660 O O . ASP A 1 95 ? 7.378 9.611 -9.803 1.00 96.50 95 ASP A O 1
ATOM 664 N N . VAL A 1 96 ? 7.024 11.191 -8.261 1.00 97.50 96 VAL A N 1
ATOM 665 C CA . VAL A 1 96 ? 5.594 10.878 -8.075 1.00 97.50 96 VAL A CA 1
ATOM 666 C C . VAL A 1 96 ? 4.669 11.617 -9.044 1.00 97.50 96 VAL A C 1
ATOM 668 O O . VAL A 1 96 ? 3.454 11.513 -8.914 1.00 97.50 96 VAL A O 1
ATOM 671 N N . ALA A 1 97 ? 5.203 12.373 -10.010 1.00 96.06 97 ALA A N 1
ATOM 672 C CA . ALA A 1 97 ? 4.417 13.245 -10.891 1.00 96.06 97 ALA A CA 1
ATOM 673 C C . ALA A 1 97 ? 3.295 12.556 -11.700 1.00 96.06 97 ALA A C 1
ATOM 675 O O . ALA A 1 97 ? 2.407 13.256 -12.182 1.00 96.06 97 ALA A O 1
ATOM 676 N N . ASN A 1 98 ? 3.332 11.226 -11.855 1.00 94.31 98 ASN A N 1
ATOM 677 C CA . ASN A 1 98 ? 2.296 10.422 -12.522 1.00 94.31 98 ASN A CA 1
ATOM 678 C C . ASN A 1 98 ? 1.838 9.233 -11.646 1.00 94.31 98 ASN A C 1
ATOM 680 O O . ASN A 1 98 ? 1.559 8.149 -12.163 1.00 94.31 98 ASN A O 1
ATOM 684 N N . ILE A 1 99 ? 1.845 9.408 -10.320 1.00 97.88 99 ILE A N 1
ATOM 685 C CA . ILE A 1 99 ? 1.430 8.393 -9.346 1.00 97.88 99 ILE A CA 1
ATOM 686 C C . ILE A 1 99 ? 0.223 8.926 -8.568 1.00 97.88 99 ILE A C 1
ATOM 688 O O . ILE A 1 99 ? 0.348 9.895 -7.817 1.00 97.88 99 ILE A O 1
ATOM 692 N N . GLU A 1 100 ? -0.924 8.272 -8.738 1.00 96.69 100 GLU A N 1
ATOM 693 C CA . GLU A 1 100 ? -2.206 8.642 -8.129 1.00 96.69 100 GLU A CA 1
ATOM 694 C C . GLU A 1 100 ? -2.642 7.572 -7.114 1.00 96.69 100 GLU A C 1
ATOM 696 O O . GLU A 1 100 ? -2.685 6.380 -7.421 1.00 96.69 100 GLU A O 1
ATOM 701 N N . VAL A 1 101 ? -2.980 7.976 -5.887 1.00 97.06 101 VAL A N 1
ATOM 702 C CA . VAL A 1 101 ? -3.426 7.078 -4.810 1.00 97.06 101 VAL A CA 1
ATOM 703 C C . VAL A 1 101 ? -4.810 7.529 -4.353 1.00 97.06 101 VAL A C 1
ATOM 705 O O . VAL A 1 101 ? -4.927 8.484 -3.595 1.00 97.06 101 VAL A O 1
ATOM 708 N N . HIS A 1 102 ? -5.883 6.855 -4.768 1.00 92.81 102 HIS A N 1
ATOM 709 C CA . HIS A 1 102 ? -7.254 7.337 -4.541 1.00 92.81 102 HIS A CA 1
ATOM 710 C C . HIS A 1 102 ? -8.240 6.274 -4.049 1.00 92.81 102 HIS A C 1
ATOM 712 O O . HIS A 1 102 ? -8.161 5.097 -4.382 1.00 92.81 102 HIS A O 1
ATOM 718 N N . CYS A 1 103 ? -9.257 6.694 -3.295 1.00 92.38 103 CYS A N 1
ATOM 719 C CA . CYS A 1 103 ? -10.357 5.835 -2.841 1.00 92.38 103 CYS A CA 1
ATOM 720 C C . CYS A 1 103 ? -9.933 4.614 -1.987 1.00 92.38 103 CYS A C 1
ATOM 722 O O . CYS A 1 103 ? -10.768 3.739 -1.760 1.00 92.38 103 CYS A O 1
ATOM 724 N N . ASN A 1 104 ? -8.684 4.526 -1.512 1.00 95.62 104 ASN A N 1
ATOM 725 C CA . ASN A 1 104 ? -8.163 3.394 -0.733 1.00 95.62 104 ASN A CA 1
ATOM 726 C C . ASN A 1 104 ? -8.551 3.495 0.754 1.00 95.62 104 ASN A C 1
ATOM 728 O O . ASN A 1 104 ? -8.785 4.589 1.277 1.00 95.62 104 ASN A O 1
ATOM 732 N N . ASN A 1 105 ? -8.551 2.363 1.460 1.00 94.62 105 ASN A N 1
ATOM 733 C CA . ASN A 1 105 ? -8.608 2.287 2.919 1.00 94.62 105 ASN A CA 1
ATOM 734 C C . ASN A 1 105 ? -7.200 2.069 3.480 1.00 94.62 105 ASN A C 1
ATOM 736 O O . ASN A 1 105 ? -6.722 0.944 3.536 1.00 94.62 105 ASN A O 1
ATOM 740 N N . VAL A 1 106 ? -6.551 3.139 3.926 1.00 94.50 106 VAL A N 1
ATOM 741 C CA . VAL A 1 106 ? -5.231 3.119 4.563 1.00 94.50 106 VAL A CA 1
ATOM 742 C C . VAL A 1 106 ? -5.424 3.133 6.082 1.00 94.50 106 VAL A C 1
ATOM 744 O O . VAL A 1 106 ? -5.769 4.170 6.652 1.00 94.50 106 VAL A O 1
ATOM 747 N N . VAL A 1 107 ? -5.305 1.975 6.739 1.00 92.44 107 VAL A N 1
ATOM 748 C CA . VAL A 1 107 ? -5.700 1.810 8.152 1.00 92.44 107 VAL A CA 1
ATOM 749 C C . VAL A 1 107 ? -4.703 0.976 8.957 1.00 92.44 107 VAL A C 1
ATOM 751 O O . VAL A 1 107 ? -4.441 -0.176 8.632 1.00 92.44 107 VAL A O 1
ATOM 754 N N . GLY A 1 108 ? -4.230 1.503 10.088 1.00 87.94 108 GLY A N 1
ATOM 755 C CA . GLY A 1 108 ? -3.415 0.755 11.050 1.00 87.94 108 GLY A CA 1
ATOM 756 C C . GLY A 1 108 ? -1.927 0.676 10.699 1.00 87.94 108 GLY A C 1
ATOM 757 O O . GLY A 1 108 ? -1.172 0.010 11.405 1.00 87.94 108 GLY A O 1
ATOM 758 N N . ASN A 1 109 ? -1.477 1.383 9.661 1.00 87.00 109 ASN A N 1
ATOM 759 C CA . ASN A 1 109 ? -0.090 1.418 9.183 1.00 87.00 109 ASN A CA 1
ATOM 760 C C . ASN A 1 109 ? 0.775 2.349 10.061 1.00 87.00 109 ASN A C 1
ATOM 762 O O . ASN A 1 109 ? 1.424 3.285 9.594 1.00 87.00 109 ASN A O 1
ATOM 766 N N . THR A 1 110 ? 0.715 2.145 11.379 1.00 67.94 110 THR A N 1
ATOM 767 C CA . THR A 1 110 ? 1.227 3.077 12.397 1.00 67.94 110 THR A CA 1
ATOM 768 C C . THR A 1 110 ? 2.253 2.443 13.335 1.00 67.94 110 THR A C 1
ATOM 770 O O . THR A 1 110 ? 2.441 2.928 14.455 1.00 67.94 110 THR A O 1
ATOM 773 N N . VAL A 1 111 ? 2.876 1.321 12.959 1.00 60.62 111 VAL A N 1
ATOM 774 C CA . VAL A 1 111 ? 3.877 0.696 13.832 1.00 60.62 111 VAL A CA 1
ATOM 775 C C . VAL A 1 111 ? 5.188 1.487 13.816 1.00 60.62 111 VAL A C 1
ATOM 777 O O . VAL A 1 111 ? 5.622 2.014 12.796 1.00 60.62 111 VAL A O 1
ATOM 780 N N . SER A 1 112 ? 5.836 1.561 14.983 1.00 51.50 112 SER A N 1
ATOM 781 C CA . SER A 1 112 ? 6.977 2.447 15.262 1.00 51.50 112 SER A CA 1
ATOM 782 C C . SER A 1 112 ? 6.648 3.950 15.239 1.00 51.50 112 SER A C 1
ATOM 784 O O . SER A 1 112 ? 5.715 4.423 14.601 1.00 51.50 112 SER A O 1
ATOM 786 N N . SER A 1 113 ? 7.464 4.747 15.933 1.00 53.38 113 SER A N 1
ATOM 787 C CA . SER A 1 113 ? 7.309 6.206 16.082 1.00 53.38 113 SER A CA 1
ATOM 788 C C . SER A 1 113 ? 7.616 7.019 14.809 1.00 53.38 113 SER A C 1
ATOM 790 O O . SER A 1 113 ? 7.938 8.203 14.902 1.00 53.38 113 SER A O 1
ATOM 792 N N . VAL A 1 114 ? 7.588 6.363 13.648 1.00 57.72 114 VAL A N 1
ATOM 793 C CA . VAL A 1 114 ? 7.889 6.888 12.307 1.00 57.72 114 VAL A CA 1
ATOM 794 C C . VAL A 1 114 ? 7.008 6.264 11.211 1.00 57.72 114 VAL A C 1
ATOM 796 O O . VAL A 1 114 ? 7.200 6.607 10.051 1.00 57.72 114 VAL A O 1
ATOM 799 N N . GLY A 1 115 ? 6.084 5.350 11.541 1.00 72.56 115 GLY A N 1
ATOM 800 C CA . GLY A 1 115 ? 5.208 4.717 10.551 1.00 72.56 115 GLY A CA 1
ATOM 801 C C . GLY A 1 115 ? 4.169 5.691 9.989 1.00 72.56 115 GLY A C 1
ATOM 802 O O . GLY A 1 115 ? 3.595 6.491 10.735 1.00 72.56 115 GLY A O 1
ATOM 803 N N . PHE A 1 116 ? 3.925 5.613 8.682 1.00 88.56 116 PHE A N 1
ATOM 804 C CA . PHE A 1 116 ? 2.922 6.411 7.979 1.00 88.56 116 PHE A CA 1
ATOM 805 C C . PHE A 1 116 ? 1.967 5.506 7.183 1.00 88.56 116 PHE A C 1
ATOM 807 O O . PHE A 1 116 ? 2.353 4.463 6.663 1.00 88.56 116 PHE A O 1
ATOM 814 N N . GLY A 1 117 ? 0.728 5.956 6.998 1.00 93.06 117 GLY A N 1
ATOM 815 C CA . GLY A 1 117 ? -0.160 5.439 5.961 1.00 93.06 117 GLY A CA 1
ATOM 816 C C . GLY A 1 117 ? 0.380 5.722 4.559 1.00 93.06 117 GLY A C 1
ATOM 817 O O . GLY A 1 117 ? 0.298 4.854 3.698 1.00 93.06 117 GLY A O 1
ATOM 818 N N . ALA A 1 118 ? 0.989 6.894 4.345 1.00 94.56 118 ALA A N 1
ATOM 819 C CA . ALA A 1 118 ? 1.736 7.203 3.126 1.00 94.56 118 ALA A CA 1
ATOM 820 C C . ALA A 1 118 ? 3.011 8.012 3.424 1.00 94.56 118 ALA A C 1
ATOM 822 O O . ALA A 1 118 ? 2.953 9.055 4.084 1.00 94.56 118 ALA A O 1
ATOM 823 N N . ASN A 1 119 ? 4.154 7.549 2.910 1.00 93.44 119 ASN A N 1
ATOM 824 C CA . ASN A 1 119 ? 5.461 8.195 3.055 1.00 93.44 119 ASN A CA 1
ATOM 825 C C . ASN A 1 119 ? 6.104 8.428 1.692 1.00 93.44 119 ASN A C 1
ATOM 827 O O . ASN A 1 119 ? 6.698 7.521 1.097 1.00 93.44 119 ASN A O 1
ATOM 831 N N . ASN A 1 120 ? 6.009 9.675 1.238 1.00 95.06 120 ASN A N 1
ATOM 832 C CA . ASN A 1 120 ? 6.727 10.159 0.078 1.00 95.06 120 ASN A CA 1
ATOM 833 C C . ASN A 1 120 ? 8.150 10.592 0.469 1.00 95.06 120 ASN A C 1
ATOM 835 O O . ASN A 1 120 ? 8.347 11.688 1.001 1.00 95.06 120 ASN A O 1
ATOM 839 N N . GLN A 1 121 ? 9.143 9.737 0.198 1.00 94.25 121 GLN A N 1
ATOM 840 C CA . GLN A 1 121 ? 10.565 10.103 0.301 1.00 94.25 121 GLN A CA 1
ATOM 841 C C . GLN A 1 121 ? 11.157 10.572 -1.037 1.00 94.25 121 GLN A C 1
ATOM 843 O O . GLN A 1 121 ? 12.298 11.038 -1.056 1.00 94.25 121 GLN A O 1
ATOM 848 N N . GLY A 1 122 ? 10.409 10.410 -2.132 1.00 94.88 122 GLY A N 1
ATOM 849 C CA . GLY A 1 122 ? 10.811 10.750 -3.490 1.00 94.88 122 GLY A CA 1
ATOM 850 C C . GLY A 1 122 ? 10.720 12.246 -3.792 1.00 94.88 122 GLY A C 1
ATOM 851 O O . GLY A 1 122 ? 10.782 13.108 -2.910 1.00 94.88 122 GLY A O 1
ATOM 852 N N . SER A 1 123 ? 10.583 12.567 -5.076 1.00 96.44 123 SER A N 1
ATOM 853 C CA . SER A 1 123 ? 10.431 13.938 -5.568 1.00 96.44 123 SER A CA 1
ATOM 854 C C . SER A 1 123 ? 9.014 14.202 -6.082 1.00 96.44 123 SER A C 1
ATOM 856 O O . SER A 1 123 ? 8.313 13.277 -6.475 1.00 96.44 123 SER A O 1
ATOM 858 N N . GLY A 1 124 ? 8.581 15.467 -6.035 1.00 97.25 124 GLY A N 1
ATOM 859 C CA . GLY A 1 124 ? 7.209 15.878 -6.356 1.00 97.25 124 GLY A CA 1
ATOM 860 C C . GLY A 1 124 ? 6.315 16.003 -5.117 1.00 97.25 124 GLY A C 1
ATOM 861 O O . GLY A 1 124 ? 6.791 16.233 -4.006 1.00 97.25 124 GLY A O 1
ATOM 862 N N . THR A 1 125 ? 5.001 15.921 -5.303 1.00 97.81 125 THR A N 1
ATOM 863 C CA . THR A 1 125 ? 4.006 15.801 -4.225 1.00 97.81 125 THR A CA 1
ATOM 864 C C . THR A 1 125 ? 3.049 14.701 -4.639 1.00 97.81 125 THR A C 1
ATOM 866 O O . THR A 1 125 ? 2.472 14.796 -5.716 1.00 97.81 125 THR A O 1
ATOM 869 N N . LEU A 1 126 ? 2.965 13.646 -3.829 1.00 98.12 126 LEU A N 1
ATOM 870 C CA . LEU A 1 126 ? 2.178 12.457 -4.134 1.00 98.12 126 LEU A CA 1
ATOM 871 C C . LEU A 1 126 ? 0.704 12.824 -4.035 1.00 98.12 126 LEU A C 1
ATOM 873 O O . LEU A 1 126 ? 0.295 13.331 -2.985 1.00 98.12 126 LEU A O 1
ATOM 877 N N . ASP A 1 127 ? -0.070 12.558 -5.083 1.00 97.81 127 ASP A N 1
ATOM 878 C CA . ASP A 1 127 ? -1.515 12.688 -4.987 1.00 97.81 127 ASP A CA 1
ATOM 879 C C . ASP A 1 127 ? -2.072 11.495 -4.202 1.00 97.81 127 ASP A C 1
ATOM 881 O O . ASP A 1 127 ? -1.974 10.340 -4.617 1.00 97.81 127 ASP A O 1
ATOM 885 N N . ALA A 1 128 ? -2.597 11.791 -3.018 1.00 97.12 128 ALA A N 1
ATOM 886 C CA . ALA A 1 128 ? -3.262 10.862 -2.124 1.00 97.12 128 ALA A CA 1
ATOM 887 C C . ALA A 1 128 ? -4.639 11.402 -1.682 1.00 97.12 128 ALA A C 1
ATOM 889 O O . ALA A 1 128 ? -5.111 11.098 -0.573 1.00 97.12 128 ALA A O 1
ATOM 890 N N . GLU A 1 129 ? -5.294 12.220 -2.517 1.00 95.50 129 GLU A N 1
ATOM 891 C CA . GLU A 1 129 ? -6.654 12.680 -2.254 1.00 95.50 129 GLU A CA 1
ATOM 892 C C . GLU A 1 129 ? -7.647 11.502 -2.172 1.00 95.50 129 GLU A C 1
ATOM 894 O O . GLU A 1 129 ? -7.474 10.425 -2.742 1.00 95.50 129 GLU A O 1
ATOM 899 N N . ASN A 1 130 ? -8.766 11.729 -1.490 1.00 93.94 130 ASN A N 1
ATOM 900 C CA . ASN A 1 130 ? -9.919 10.836 -1.414 1.00 93.94 130 ASN A CA 1
ATOM 901 C C . ASN A 1 130 ? -9.623 9.433 -0.846 1.00 93.94 130 ASN A C 1
ATOM 903 O O . ASN A 1 130 ? -10.382 8.504 -1.105 1.00 93.94 130 ASN A O 1
ATOM 907 N N . ASN A 1 131 ? -8.584 9.273 -0.022 1.00 95.69 131 ASN A N 1
ATOM 908 C CA . ASN A 1 131 ? -8.367 8.058 0.773 1.00 95.69 131 ASN A CA 1
ATOM 909 C C . ASN A 1 131 ? -9.045 8.131 2.152 1.00 95.69 131 ASN A C 1
ATOM 911 O O . ASN A 1 131 ? -9.254 9.210 2.721 1.00 95.69 131 ASN A O 1
ATOM 915 N N . TRP A 1 132 ? -9.370 6.965 2.707 1.00 95.00 132 TRP A N 1
ATOM 916 C CA . TRP A 1 132 ? -9.769 6.777 4.098 1.00 95.00 132 TRP A CA 1
ATOM 917 C C . TRP A 1 132 ? -8.542 6.425 4.937 1.00 95.00 132 TRP A C 1
ATOM 919 O O . TRP A 1 132 ? -7.956 5.369 4.747 1.00 95.00 132 TRP A O 1
ATOM 929 N N . TRP A 1 133 ? -8.189 7.275 5.899 1.00 94.00 133 TRP A N 1
ATOM 930 C CA . TRP A 1 133 ? -6.972 7.121 6.711 1.00 94.00 133 TRP A CA 1
ATOM 931 C C . TRP A 1 133 ? -7.231 6.452 8.071 1.00 94.00 133 TRP A C 1
ATOM 933 O O . TRP A 1 133 ? -6.615 6.806 9.069 1.00 94.00 133 TRP A O 1
ATOM 943 N N . GLY A 1 134 ? -8.249 5.596 8.183 1.00 91.69 134 GLY A N 1
ATOM 944 C CA . GLY A 1 134 ? -8.640 4.983 9.462 1.00 91.69 134 GLY A CA 1
ATOM 945 C C . GLY A 1 134 ? -9.387 5.902 10.445 1.00 91.69 134 GLY A C 1
ATOM 946 O O . GLY A 1 134 ? -9.877 5.421 11.466 1.00 91.69 134 GLY A O 1
ATOM 947 N N . SER A 1 135 ? -9.537 7.202 10.153 1.00 92.44 135 SER A N 1
ATOM 948 C CA . SER A 1 135 ? -10.288 8.150 10.991 1.00 92.44 135 SER A CA 1
ATOM 949 C C . SER A 1 135 ? -11.099 9.167 10.190 1.00 92.44 135 SER A C 1
ATOM 951 O O . SER A 1 135 ? -10.635 9.729 9.200 1.00 92.44 135 SER A O 1
ATOM 953 N N . ALA A 1 136 ? -12.286 9.501 10.708 1.00 91.44 136 ALA A N 1
ATOM 954 C CA . ALA A 1 136 ? -13.170 10.538 10.173 1.00 91.44 136 ALA A CA 1
ATOM 955 C C . ALA A 1 136 ? -12.596 11.962 10.274 1.00 91.44 136 ALA A C 1
ATOM 957 O O . ALA A 1 136 ? -13.143 12.882 9.668 1.00 91.44 136 ALA A O 1
ATOM 958 N N . THR A 1 137 ? -11.508 12.157 11.024 1.00 94.06 137 THR A N 1
ATOM 959 C CA . THR A 1 137 ? -10.749 13.417 11.050 1.00 94.06 137 THR A CA 1
ATOM 960 C C . THR A 1 137 ? -9.569 13.437 10.074 1.00 94.06 137 THR A C 1
ATOM 962 O O . THR A 1 137 ? -8.845 14.431 10.025 1.00 94.06 137 THR A O 1
ATOM 965 N N . GLY A 1 138 ? -9.385 12.383 9.274 1.00 94.12 138 GLY A N 1
ATOM 966 C CA . GLY A 1 138 ? -8.310 12.281 8.292 1.00 94.12 138 GLY A CA 1
ATOM 967 C C . GLY A 1 138 ? -6.955 11.912 8.903 1.00 94.12 138 GLY A C 1
ATOM 968 O O . GLY A 1 138 ? -6.879 11.549 10.086 1.00 94.12 138 GLY A O 1
ATOM 969 N N . PRO A 1 139 ? -5.879 11.998 8.104 1.00 94.62 139 PRO A N 1
ATOM 970 C CA . PRO A 1 139 ? -4.569 11.502 8.490 1.00 94.62 139 PRO A CA 1
ATOM 971 C C . PRO A 1 139 ? -3.906 12.412 9.519 1.00 94.62 139 PRO A C 1
ATOM 973 O O . PRO A 1 139 ? -4.165 13.620 9.573 1.00 94.62 139 PRO A O 1
ATOM 976 N N . THR A 1 140 ? -3.009 11.846 10.320 1.00 92.88 140 THR A N 1
ATOM 977 C CA . THR A 1 140 ? -2.208 12.630 11.265 1.00 92.88 140 THR A CA 1
ATOM 978 C C . THR A 1 140 ? -1.106 13.386 10.511 1.00 92.88 140 THR A C 1
ATOM 980 O O . THR A 1 140 ? -0.129 12.789 10.067 1.00 92.88 140 THR A O 1
ATOM 983 N N . HIS A 1 141 ? -1.238 14.711 10.374 1.00 93.12 141 HIS A N 1
ATOM 984 C CA . HIS A 1 141 ? -0.230 15.563 9.728 1.00 93.12 141 HIS A CA 1
ATOM 985 C C . HIS A 1 141 ? -0.212 16.986 10.308 1.00 93.12 141 HIS A C 1
ATOM 987 O O . HIS A 1 141 ? -1.217 17.475 10.821 1.00 93.12 141 HIS A O 1
ATOM 993 N N . GLY A 1 142 ? 0.917 17.696 10.184 1.00 93.12 142 GLY A N 1
ATOM 994 C CA . GLY A 1 142 ? 1.086 19.054 10.719 1.00 93.12 142 GLY A CA 1
ATOM 995 C C . GLY A 1 142 ? 0.138 20.106 10.123 1.00 93.12 142 GLY A C 1
ATOM 996 O O . GLY A 1 142 ? -0.166 21.093 10.793 1.00 93.12 142 GLY A O 1
ATOM 997 N N . SER A 1 143 ? -0.364 19.894 8.900 1.00 93.81 143 SER A N 1
ATOM 998 C CA . SER A 1 143 ? -1.408 20.735 8.288 1.00 93.81 143 SER A CA 1
ATOM 999 C C . SER A 1 143 ? -2.843 20.296 8.622 1.00 93.81 143 SER A C 1
ATOM 1001 O O . SER A 1 143 ? -3.761 21.092 8.433 1.00 93.81 143 SER A O 1
ATOM 1003 N N . ASN A 1 144 ? -3.051 19.089 9.167 1.00 95.31 144 ASN A N 1
ATOM 1004 C CA . ASN A 1 144 ? -4.363 18.570 9.567 1.00 95.31 144 ASN A CA 1
ATOM 1005 C C . ASN A 1 144 ? -4.515 18.553 11.097 1.00 95.31 144 ASN A C 1
ATOM 1007 O O . ASN A 1 144 ? -4.412 17.517 11.758 1.00 95.31 144 ASN A O 1
ATOM 1011 N N . LEU A 1 145 ? -4.740 19.733 11.679 1.00 91.62 145 LEU A N 1
ATOM 1012 C CA . LEU A 1 145 ? -4.855 19.910 13.128 1.00 91.62 145 LEU A CA 1
ATOM 1013 C C . LEU A 1 145 ? -6.111 19.214 13.685 1.00 91.62 145 LEU A C 1
ATOM 1015 O O . LEU A 1 145 ? -7.199 19.788 13.694 1.00 91.62 145 LEU A O 1
ATOM 1019 N N . GLY A 1 146 ? -5.937 17.994 14.197 1.00 89.38 146 GLY A N 1
ATOM 1020 C CA . GLY A 1 146 ? -7.016 17.149 14.720 1.00 89.38 146 GLY A CA 1
ATOM 1021 C C . GLY A 1 146 ? -7.226 15.841 13.951 1.00 89.38 146 GLY A C 1
ATOM 1022 O O . GLY A 1 146 ? -8.075 15.048 14.357 1.00 89.38 146 GLY A O 1
ATOM 1023 N N . GLY A 1 147 ? -6.449 15.590 12.891 1.00 94.06 147 GLY A N 1
ATOM 1024 C CA . GLY A 1 147 ? -6.321 14.261 12.299 1.00 94.06 147 GLY A CA 1
ATOM 1025 C C . GLY A 1 147 ? -5.853 13.241 13.335 1.00 94.06 147 GLY A C 1
ATOM 1026 O O . GLY A 1 147 ? -4.955 13.526 14.128 1.00 94.06 147 GLY A O 1
ATOM 1027 N N . THR A 1 148 ? -6.508 12.081 13.364 1.00 92.44 148 THR A N 1
ATOM 1028 C CA . THR A 1 148 ? -6.178 10.961 14.269 1.00 92.44 148 THR A CA 1
ATOM 1029 C C . THR A 1 148 ? -6.073 9.627 13.536 1.00 92.44 148 THR A C 1
ATOM 1031 O O . THR A 1 148 ? -6.050 8.581 14.180 1.00 92.44 148 THR A O 1
ATOM 1034 N N . GLY A 1 149 ? -6.118 9.658 12.206 1.00 92.75 149 GLY A N 1
ATOM 1035 C CA . GLY A 1 149 ? -5.873 8.508 11.355 1.00 92.75 149 GLY A CA 1
ATOM 1036 C C . GLY A 1 149 ? -4.384 8.230 11.181 1.00 92.75 149 GLY A C 1
ATOM 1037 O O . GLY A 1 149 ? -3.542 8.916 11.775 1.00 92.75 149 GLY A O 1
ATOM 1038 N N . ASP A 1 150 ? -4.074 7.268 10.319 1.00 92.12 150 ASP A N 1
ATOM 1039 C CA . ASP A 1 150 ? -2.716 6.946 9.888 1.00 92.12 150 ASP A CA 1
ATOM 1040 C C . ASP A 1 150 ? -1.965 8.229 9.490 1.00 92.12 150 ASP A C 1
ATOM 1042 O O . ASP A 1 150 ? -2.533 9.162 8.915 1.00 92.12 150 ASP A O 1
ATOM 1046 N N . ALA A 1 151 ? -0.691 8.332 9.868 1.00 91.94 151 ALA A N 1
ATOM 1047 C CA . ALA A 1 151 ? 0.088 9.535 9.591 1.00 91.94 151 ALA A CA 1
ATOM 1048 C C . ALA A 1 151 ? 0.425 9.645 8.097 1.00 91.94 151 ALA A C 1
ATOM 1050 O O . ALA A 1 151 ? 0.509 8.634 7.407 1.00 91.94 151 ALA A O 1
ATOM 1051 N N . VAL A 1 152 ? 0.693 10.851 7.601 1.00 93.31 152 VAL A N 1
ATOM 1052 C CA . VAL A 1 152 ? 1.307 11.039 6.272 1.00 93.31 152 VAL A CA 1
ATOM 1053 C C . VAL A 1 152 ? 2.563 11.892 6.379 1.00 93.31 152 VAL A C 1
ATOM 1055 O O . VAL A 1 152 ? 2.685 12.719 7.289 1.00 93.31 152 VAL A O 1
ATOM 1058 N N . SER A 1 153 ? 3.522 11.665 5.484 1.00 92.44 153 SER A N 1
ATOM 1059 C CA . SER A 1 153 ? 4.732 12.483 5.407 1.00 92.44 153 SER A CA 1
ATOM 1060 C C . SER A 1 153 ? 4.429 13.891 4.875 1.00 92.44 153 SER A C 1
ATOM 1062 O O . SER A 1 153 ? 3.331 14.195 4.408 1.00 92.44 153 SER A O 1
ATOM 1064 N N . ASN A 1 154 ? 5.445 14.760 4.876 1.00 92.12 154 ASN A N 1
ATOM 1065 C CA . ASN A 1 154 ? 5.412 15.932 3.997 1.00 92.12 154 ASN A CA 1
ATOM 1066 C C . ASN A 1 154 ? 5.337 15.475 2.525 1.00 92.12 154 ASN A C 1
ATOM 1068 O O . ASN A 1 154 ? 5.730 14.352 2.207 1.00 92.12 154 ASN A O 1
ATOM 1072 N N . PHE A 1 155 ? 4.899 16.369 1.633 1.00 95.50 155 PHE A N 1
ATOM 1073 C CA . PHE A 1 155 ? 4.792 16.116 0.185 1.00 95.50 155 PHE A CA 1
ATOM 1074 C C . PHE A 1 155 ? 3.847 14.961 -0.195 1.00 95.50 155 PHE A C 1
ATOM 1076 O O . PHE A 1 155 ? 4.034 14.307 -1.220 1.00 95.50 155 PHE A O 1
ATOM 1083 N N . VAL A 1 156 ? 2.811 14.753 0.616 1.00 97.25 156 VAL A N 1
ATOM 1084 C CA . VAL A 1 156 ? 1.611 13.980 0.283 1.00 97.25 156 VAL A CA 1
ATOM 1085 C C . VAL A 1 156 ? 0.446 14.968 0.290 1.00 97.25 156 VAL A C 1
ATOM 1087 O O . VAL A 1 156 ? 0.237 15.634 1.309 1.00 97.25 156 VAL A O 1
ATOM 1090 N N . ASP A 1 157 ? -0.281 15.100 -0.819 1.00 97.56 157 ASP A N 1
ATOM 1091 C CA . ASP A 1 157 ? -1.567 15.797 -0.809 1.00 97.56 157 ASP A CA 1
ATOM 1092 C C . ASP A 1 157 ? -2.663 14.798 -0.450 1.00 97.56 157 ASP A C 1
ATOM 1094 O O . ASP A 1 157 ? -2.834 13.783 -1.103 1.00 97.56 157 ASP A O 1
ATOM 1098 N N . PHE A 1 158 ? -3.366 15.053 0.643 1.00 96.62 158 PHE A N 1
ATOM 1099 C CA . PHE A 1 158 ? -4.378 14.157 1.202 1.00 96.62 158 PHE A CA 1
ATOM 1100 C C . PHE A 1 158 ? -5.734 14.858 1.352 1.00 96.62 158 PHE A C 1
ATOM 1102 O O . PHE A 1 158 ? -6.600 14.375 2.085 1.00 96.62 158 PHE A O 1
ATOM 1109 N N . THR A 1 159 ? -5.902 16.053 0.769 1.00 95.38 159 THR A N 1
ATOM 1110 C CA . THR A 1 159 ? -7.066 16.916 1.009 1.00 95.38 159 THR A CA 1
ATOM 1111 C C . THR A 1 159 ? -7.825 17.201 -0.287 1.00 95.38 159 THR A C 1
ATOM 1113 O O . THR A 1 159 ? -7.358 18.014 -1.073 1.00 95.38 159 THR A O 1
ATOM 1116 N N . PRO A 1 160 ? -9.059 16.688 -0.462 1.00 95.56 160 PRO A N 1
ATOM 1117 C CA . PRO A 1 160 ? -9.928 16.055 0.534 1.00 95.56 160 PRO A CA 1
ATOM 1118 C C . PRO A 1 160 ? -9.517 14.634 0.941 1.00 95.56 160 PRO A C 1
ATOM 1120 O O . PRO A 1 160 ? -8.924 13.901 0.167 1.00 95.56 160 PRO A O 1
ATOM 1123 N N . PHE A 1 161 ? -9.941 14.219 2.136 1.00 94.50 161 PHE A N 1
ATOM 1124 C CA . PHE A 1 161 ? -9.928 12.825 2.590 1.00 94.50 161 PHE A CA 1
ATOM 1125 C C . PHE A 1 161 ? -11.359 12.320 2.832 1.00 94.50 161 PHE A C 1
ATOM 1127 O O . PHE A 1 161 ? -12.297 13.106 3.027 1.00 94.50 161 PHE A O 1
ATOM 1134 N N . LEU A 1 162 ? -11.536 10.998 2.857 1.00 91.38 162 LEU A N 1
ATOM 1135 C CA . LEU A 1 162 ? -12.817 10.374 3.184 1.00 91.38 162 LEU A CA 1
ATOM 1136 C C . LEU A 1 162 ? -13.083 10.421 4.692 1.00 91.38 162 LEU A C 1
ATOM 1138 O O . LEU A 1 162 ? -12.181 10.258 5.509 1.00 91.38 162 LEU A O 1
ATOM 1142 N N . THR A 1 163 ? -14.347 10.617 5.069 1.00 92.00 163 THR A N 1
ATOM 1143 C CA . THR A 1 163 ? -14.786 10.656 6.481 1.00 92.00 163 THR A CA 1
ATOM 1144 C C . THR A 1 163 ? -15.466 9.364 6.951 1.00 92.00 163 THR A C 1
ATOM 1146 O O . THR A 1 163 ? -15.908 9.273 8.096 1.00 92.00 163 THR A O 1
ATOM 1149 N N . ALA A 1 164 ? -15.498 8.352 6.086 1.00 88.00 164 ALA A N 1
ATOM 1150 C CA . ALA A 1 164 ? -15.829 6.960 6.370 1.00 88.00 164 ALA A CA 1
ATOM 1151 C C . ALA A 1 164 ? -14.958 6.064 5.472 1.00 88.00 164 ALA A C 1
ATOM 1153 O O . ALA A 1 164 ? -14.329 6.571 4.541 1.00 88.00 164 ALA A O 1
ATOM 1154 N N . SER A 1 165 ? -14.939 4.754 5.725 1.00 86.19 165 SER A N 1
ATOM 1155 C CA . SER A 1 165 ? -14.270 3.807 4.832 1.00 86.19 165 SER A CA 1
ATOM 1156 C C . SER A 1 165 ? -14.862 3.815 3.418 1.00 86.19 165 SER A C 1
ATOM 1158 O O . SER A 1 165 ? -16.024 4.171 3.202 1.00 86.19 165 SER A O 1
ATOM 1160 N N . SER A 1 166 ? -14.034 3.384 2.472 1.00 77.62 166 SER A N 1
ATOM 1161 C CA . SER A 1 166 ? -14.301 3.156 1.054 1.00 77.62 166 SER A CA 1
ATOM 1162 C C . SER A 1 166 ? -14.457 1.649 0.782 1.00 77.62 166 SER A C 1
ATOM 1164 O O . SER A 1 166 ? -13.554 1.021 0.227 1.00 77.62 166 SER A O 1
ATOM 1166 N N . PRO A 1 167 ? -15.539 0.987 1.235 1.00 67.19 167 PRO A N 1
ATOM 1167 C CA . PRO A 1 167 ? -15.760 -0.412 0.889 1.00 67.19 167 PRO A CA 1
ATOM 1168 C C . PRO A 1 167 ? -15.981 -0.533 -0.625 1.00 67.19 167 PRO A C 1
ATOM 1170 O O . PRO A 1 167 ? -16.751 0.236 -1.202 1.00 67.19 167 PRO A O 1
ATOM 1173 N N . SER A 1 168 ? -15.323 -1.507 -1.259 1.00 60.28 168 SER A N 1
ATOM 1174 C CA . SER A 1 168 ? -15.365 -1.723 -2.717 1.00 60.28 168 SER A CA 1
ATOM 1175 C C . SER A 1 168 ? -14.803 -0.565 -3.558 1.00 60.28 168 SER A C 1
ATOM 1177 O O . SER A 1 168 ? -15.222 -0.377 -4.699 1.00 60.28 168 SER A O 1
ATOM 1179 N N . GLY A 1 169 ? -13.882 0.228 -3.000 1.00 61.22 169 GLY A N 1
ATOM 1180 C CA . GLY A 1 169 ? -13.072 1.187 -3.756 1.00 61.22 169 GLY A CA 1
ATOM 1181 C C . GLY A 1 169 ? -13.805 2.386 -4.355 1.00 61.22 169 GLY A C 1
ATOM 1182 O O . GLY A 1 169 ? -13.237 3.141 -5.142 1.00 61.22 169 GLY A O 1
ATOM 1183 N N . VAL A 1 170 ? -15.070 2.592 -3.994 1.00 65.38 170 VAL A N 1
ATOM 1184 C CA . VAL A 1 170 ? -15.840 3.744 -4.456 1.00 65.38 170 VAL A CA 1
ATOM 1185 C C . VAL A 1 170 ? -15.443 4.994 -3.676 1.00 65.38 170 VAL A C 1
ATOM 1187 O O . VAL A 1 170 ? -15.710 5.091 -2.481 1.00 65.38 170 VAL A O 1
ATOM 1190 N N . CYS A 1 171 ? -14.911 6.005 -4.371 1.00 61.66 171 CYS A N 1
ATOM 1191 C CA . CYS A 1 171 ? -14.809 7.368 -3.843 1.00 61.66 171 CYS A CA 1
ATOM 1192 C C . CYS A 1 171 ? -16.212 7.929 -3.539 1.00 61.66 171 CYS A C 1
ATOM 1194 O O . CYS A 1 171 ? -16.826 8.645 -4.336 1.00 61.66 171 CYS A O 1
ATOM 1196 N N . LEU A 1 172 ? -16.745 7.575 -2.369 1.00 56.22 172 LEU A N 1
ATOM 1197 C CA . LEU A 1 172 ? -17.980 8.118 -1.834 1.00 56.22 172 LEU A CA 1
ATOM 1198 C C . LEU A 1 172 ? -17.764 9.619 -1.617 1.00 56.22 172 LEU A C 1
ATOM 1200 O O . LEU A 1 172 ? -16.851 9.989 -0.875 1.00 56.22 172 LEU A O 1
ATOM 1204 N N . PRO A 1 173 ? -18.579 10.503 -2.221 1.00 46.38 173 PRO A N 1
ATOM 1205 C CA . PRO A 1 173 ? -18.419 11.932 -2.014 1.00 46.38 173 PRO A CA 1
ATOM 1206 C C . PRO A 1 173 ? -18.588 12.225 -0.525 1.00 46.38 173 PRO A C 1
ATOM 1208 O O . PRO A 1 173 ? -19.667 12.008 0.036 1.00 46.38 173 PRO A O 1
ATOM 1211 N N . SER A 1 174 ? -17.509 12.706 0.104 1.00 46.34 174 SER A N 1
ATOM 1212 C CA . SER A 1 174 ? -17.492 13.056 1.524 1.00 46.34 174 SER A CA 1
ATOM 1213 C C . SER A 1 174 ? -18.725 13.914 1.834 1.00 46.34 174 SER A C 1
ATOM 1215 O O . SER A 1 174 ? -18.964 14.894 1.112 1.00 46.34 174 SER A O 1
ATOM 1217 N N . PRO A 1 175 ? -19.559 13.546 2.830 1.00 43.41 175 PRO A N 1
ATOM 1218 C CA . PRO A 1 175 ? -20.835 14.198 3.083 1.00 43.41 175 PRO A CA 1
ATOM 1219 C C . PRO A 1 175 ? -20.600 15.682 3.343 1.00 43.41 175 PRO A C 1
ATOM 1221 O O . PRO A 1 175 ? -20.197 16.090 4.433 1.00 43.41 17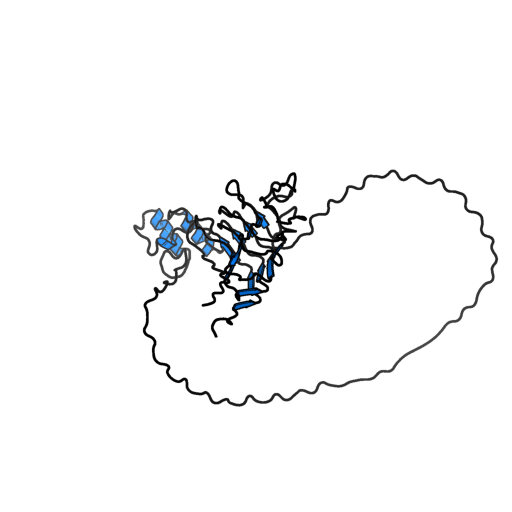5 PRO A O 1
ATOM 1224 N N . THR A 1 176 ? -20.852 16.495 2.314 1.00 46.62 176 THR A N 1
ATOM 1225 C CA . THR A 1 176 ? -20.610 17.935 2.356 1.00 46.62 176 THR A CA 1
ATOM 1226 C C . THR A 1 176 ? -21.379 18.487 3.540 1.00 46.62 176 THR A C 1
ATOM 1228 O O . THR A 1 176 ? -22.609 18.385 3.571 1.00 46.62 176 THR A O 1
ATOM 1231 N N . ALA A 1 177 ? -20.651 19.034 4.521 1.00 42.62 177 ALA A N 1
ATOM 1232 C CA . ALA A 1 177 ? -21.212 19.472 5.789 1.00 42.62 177 ALA A CA 1
ATOM 1233 C C . ALA A 1 177 ? -22.388 20.419 5.524 1.00 42.62 177 ALA A C 1
ATOM 1235 O O . ALA A 1 177 ? -22.212 21.589 5.171 1.00 42.62 177 ALA A O 1
ATOM 1236 N N . THR A 1 178 ? -23.604 19.881 5.641 1.00 40.53 178 THR A N 1
ATOM 1237 C CA . THR A 1 178 ? -24.821 20.591 5.263 1.00 40.53 178 THR A CA 1
ATOM 1238 C C . THR A 1 178 ? -25.020 21.676 6.298 1.00 40.53 178 THR A C 1
ATOM 1240 O O . THR A 1 178 ? -25.485 21.409 7.405 1.00 40.53 178 THR A O 1
ATOM 1243 N N . ARG A 1 179 ? -24.590 22.900 5.963 1.00 44.09 179 ARG A N 1
ATOM 1244 C CA . ARG A 1 179 ? -24.648 24.045 6.872 1.00 44.09 179 ARG A CA 1
ATOM 1245 C C . ARG A 1 179 ? -26.092 24.202 7.325 1.00 44.09 179 ARG A C 1
ATOM 1247 O O . ARG A 1 179 ? -26.939 24.592 6.521 1.00 44.09 179 ARG A O 1
ATOM 1254 N N . THR A 1 180 ? -26.359 23.903 8.597 1.00 44.06 180 THR A N 1
ATOM 1255 C CA . THR A 1 180 ? -27.677 24.079 9.207 1.00 44.06 180 THR A CA 1
ATOM 1256 C C . THR A 1 180 ? -28.168 25.482 8.864 1.00 44.06 180 THR A C 1
ATOM 1258 O O . THR A 1 180 ? -27.463 26.444 9.187 1.00 44.06 180 THR A O 1
ATOM 1261 N N . PRO A 1 181 ? -29.308 25.640 8.167 1.00 41.66 181 PRO A N 1
ATOM 1262 C CA . PRO A 1 181 ? -29.722 26.944 7.679 1.00 41.66 181 PRO A CA 1
ATOM 1263 C C . PRO A 1 181 ? -30.020 27.857 8.866 1.00 41.66 181 PRO A C 1
ATOM 1265 O O . PRO A 1 181 ? -31.046 27.731 9.534 1.00 41.66 181 PRO A O 1
ATOM 1268 N N . THR A 1 182 ? -29.107 28.791 9.138 1.00 42.28 182 THR A N 1
ATOM 1269 C CA . THR A 1 182 ? -29.327 29.842 10.125 1.00 42.28 182 THR A CA 1
ATOM 1270 C C . THR A 1 182 ? -30.545 30.641 9.687 1.00 42.28 182 THR A C 1
ATOM 1272 O O . THR A 1 182 ? -30.520 31.279 8.632 1.00 42.28 182 THR A O 1
ATOM 1275 N N . ASN A 1 183 ? -31.605 30.612 10.501 1.00 45.41 183 ASN A N 1
ATOM 1276 C CA . ASN A 1 183 ? -32.817 31.396 10.284 1.00 45.41 183 ASN A CA 1
ATOM 1277 C C . ASN A 1 183 ? -32.468 32.890 10.256 1.00 45.41 183 ASN A C 1
ATOM 1279 O O . ASN A 1 183 ? -32.434 33.558 11.288 1.00 45.41 183 ASN A O 1
ATOM 1283 N N . THR A 1 184 ? -32.190 33.411 9.062 1.00 47.62 184 THR A N 1
ATOM 1284 C CA . THR A 1 184 ? -31.962 34.837 8.840 1.00 47.62 184 THR A CA 1
ATOM 1285 C C . THR A 1 184 ? -33.314 35.541 8.971 1.00 47.62 184 THR A C 1
ATOM 1287 O O . THR A 1 184 ? -34.209 35.253 8.169 1.00 47.62 184 THR A O 1
ATOM 1290 N N . PRO A 1 185 ? -33.515 36.440 9.954 1.00 48.75 185 PRO A N 1
ATOM 1291 C CA . PRO A 1 185 ? -34.787 37.133 10.108 1.00 48.75 185 PRO A CA 1
ATOM 1292 C C . PRO A 1 185 ? -35.064 37.962 8.851 1.00 48.75 185 PRO A C 1
ATOM 1294 O O . PRO A 1 185 ? -34.344 38.907 8.528 1.00 48.75 185 PRO A O 1
ATOM 1297 N N . THR A 1 186 ? -36.103 37.577 8.113 1.00 46.50 186 THR A N 1
ATOM 1298 C CA . THR A 1 186 ? -36.465 38.235 6.856 1.00 46.50 186 THR A CA 1
ATOM 1299 C C . THR A 1 186 ? -37.040 39.612 7.164 1.00 46.50 186 THR A C 1
ATOM 1301 O O . THR A 1 186 ? -38.085 39.726 7.804 1.00 46.50 186 THR A O 1
ATOM 1304 N N . VAL A 1 187 ? -36.371 40.672 6.705 1.00 51.81 187 VAL A N 1
ATOM 1305 C CA . VAL A 1 187 ? -36.865 42.045 6.863 1.00 51.81 187 VAL A CA 1
ATOM 1306 C C . VAL A 1 187 ? -38.063 42.252 5.937 1.00 51.81 187 VAL A C 1
ATOM 1308 O O . VAL A 1 187 ? -37.911 42.489 4.737 1.00 51.81 187 VAL A O 1
ATOM 1311 N N . THR A 1 188 ? -39.268 42.161 6.499 1.00 46.84 188 THR A N 1
ATOM 1312 C CA . THR A 1 188 ? -40.530 42.408 5.793 1.00 46.84 188 THR A CA 1
ATOM 1313 C C . THR A 1 188 ? -40.557 43.828 5.230 1.00 46.84 188 THR A C 1
ATOM 1315 O O . THR A 1 188 ? -40.741 44.800 5.962 1.00 46.84 188 THR A O 1
ATOM 1318 N N . ARG A 1 189 ? -40.394 43.967 3.910 1.00 53.81 189 ARG A N 1
ATOM 1319 C CA . ARG A 1 189 ? -40.529 45.260 3.227 1.00 53.81 189 ARG A CA 1
ATOM 1320 C C . ARG A 1 189 ? -41.995 45.690 3.199 1.00 53.81 189 ARG A C 1
ATOM 1322 O O . ARG A 1 189 ? -42.830 45.020 2.596 1.00 53.81 189 ARG A O 1
ATOM 1329 N N . THR A 1 190 ? -42.286 46.842 3.796 1.00 47.34 190 THR A N 1
ATOM 1330 C CA . THR A 1 190 ? -43.597 47.500 3.737 1.00 47.34 190 THR A CA 1
ATOM 1331 C C . THR A 1 190 ? -44.024 47.732 2.278 1.00 47.34 190 THR A C 1
ATOM 1333 O O . THR A 1 190 ? -43.238 48.298 1.511 1.00 47.34 190 THR A O 1
ATOM 1336 N N . PRO A 1 191 ? -45.242 47.334 1.861 1.00 53.12 191 PRO A N 1
ATOM 1337 C CA . PRO A 1 191 ? -45.684 47.496 0.479 1.00 53.12 191 PRO A CA 1
ATOM 1338 C C . PRO A 1 191 ? -45.967 48.967 0.145 1.00 53.12 191 PRO A C 1
ATOM 1340 O O . PRO A 1 191 ? -46.839 49.605 0.736 1.00 53.12 191 PRO A O 1
ATOM 1343 N N . THR A 1 192 ? -45.262 49.505 -0.850 1.00 49.09 192 THR A N 1
ATOM 1344 C CA . THR A 1 192 ? -45.584 50.795 -1.469 1.00 49.09 192 THR A CA 1
ATOM 1345 C C . THR A 1 192 ? -46.726 50.642 -2.476 1.00 49.09 192 THR A C 1
ATOM 1347 O O . THR A 1 192 ? -46.800 49.668 -3.225 1.00 49.09 192 THR A O 1
ATOM 1350 N N . ARG A 1 193 ? -47.649 51.612 -2.500 1.00 52.41 193 ARG A N 1
ATOM 1351 C CA . ARG A 1 193 ? -48.821 51.592 -3.392 1.00 52.41 193 ARG A CA 1
ATOM 1352 C C . ARG A 1 193 ? -48.397 51.791 -4.851 1.00 52.41 193 ARG A C 1
ATOM 1354 O O . ARG A 1 193 ? -47.796 52.810 -5.177 1.00 52.41 193 ARG A O 1
ATOM 1361 N N . SER A 1 194 ? -48.760 50.845 -5.717 1.00 49.66 194 SER A N 1
ATOM 1362 C CA . SER A 1 194 ? -48.570 50.950 -7.170 1.00 49.66 194 SER A CA 1
ATOM 1363 C C . SER A 1 194 ? -49.623 51.882 -7.804 1.00 49.66 194 SER A C 1
ATOM 1365 O O . SER A 1 194 ? -50.786 51.822 -7.389 1.00 49.66 194 SER A O 1
ATOM 1367 N N . PRO A 1 195 ? -49.266 52.746 -8.776 1.00 54.59 195 PRO A N 1
ATOM 1368 C CA . PRO A 1 195 ? -50.219 53.609 -9.472 1.00 54.59 195 PRO A CA 1
ATOM 1369 C C . PRO A 1 195 ? -51.074 52.857 -10.509 1.00 54.59 195 PRO A C 1
ATOM 1371 O O . PRO A 1 195 ? -50.647 51.888 -11.132 1.00 54.59 195 PRO A O 1
ATOM 1374 N N . THR A 1 196 ? -52.302 53.342 -10.696 1.00 44.81 196 THR A N 1
ATOM 1375 C CA . THR A 1 196 ? -53.350 52.759 -11.550 1.00 44.81 196 THR A CA 1
ATOM 1376 C C . THR A 1 196 ? -53.007 52.804 -13.051 1.00 44.81 196 THR A C 1
ATOM 1378 O O . THR A 1 196 ? -52.696 53.886 -13.549 1.00 44.81 196 THR A O 1
ATOM 1381 N N . PRO A 1 197 ? -53.135 51.694 -13.809 1.00 56.88 197 PRO A N 1
ATOM 1382 C CA . PRO A 1 197 ? -53.012 51.706 -15.268 1.00 56.88 197 PRO A CA 1
ATOM 1383 C C . PRO A 1 197 ? -54.313 52.148 -15.967 1.00 56.88 197 PRO A C 1
ATOM 1385 O O . PRO A 1 197 ? -55.412 51.736 -15.594 1.00 56.88 197 PRO A O 1
ATOM 1388 N N . THR A 1 198 ? -54.180 52.955 -17.021 1.00 39.34 198 THR A N 1
ATOM 1389 C CA . THR A 1 198 ? -55.289 53.429 -17.870 1.00 39.34 198 THR A CA 1
ATOM 1390 C C . THR A 1 198 ? -55.605 52.421 -18.981 1.00 39.34 198 THR A C 1
ATOM 1392 O O . THR A 1 198 ? -54.694 51.904 -19.624 1.00 39.34 198 THR A O 1
ATOM 1395 N N . ILE A 1 199 ? -56.892 52.164 -19.241 1.00 51.62 199 ILE A N 1
ATOM 1396 C CA . ILE A 1 199 ? -57.358 51.246 -20.294 1.00 51.62 199 ILE A CA 1
ATOM 1397 C C . ILE A 1 199 ? -57.606 52.004 -21.606 1.00 51.62 199 ILE A C 1
ATOM 1399 O O . ILE A 1 199 ? -58.399 52.942 -21.629 1.00 51.62 199 ILE A O 1
ATOM 1403 N N . THR A 1 200 ? -57.046 51.497 -22.707 1.00 43.31 200 THR A N 1
ATOM 1404 C CA . THR A 1 200 ? -57.501 51.776 -24.080 1.00 43.31 200 THR A CA 1
ATOM 1405 C C . THR A 1 200 ? -57.508 50.453 -24.846 1.00 43.31 200 THR A C 1
ATOM 1407 O O . THR A 1 200 ? -56.498 49.755 -24.845 1.00 43.31 200 THR A O 1
ATOM 1410 N N . GLY A 1 201 ? -58.628 50.067 -25.464 1.00 41.50 201 GLY A N 1
ATOM 1411 C CA . GLY A 1 201 ? -58.778 48.744 -26.088 1.00 41.50 201 GLY A CA 1
ATOM 1412 C C . GLY A 1 201 ? -59.306 48.780 -27.521 1.00 41.50 201 GLY A C 1
ATOM 1413 O O . GLY A 1 201 ? -59.938 49.747 -27.935 1.00 41.50 201 GLY A O 1
ATOM 1414 N N . THR A 1 202 ? -59.088 47.695 -28.269 1.00 43.38 202 THR A N 1
ATOM 1415 C CA . THR A 1 202 ? -59.849 47.302 -29.475 1.00 43.38 202 THR A CA 1
ATOM 1416 C C . THR A 1 202 ? -59.695 45.774 -29.676 1.00 43.38 202 THR A C 1
ATOM 1418 O O . THR A 1 202 ? -58.594 45.278 -29.434 1.00 43.38 202 THR A O 1
ATOM 1421 N N . PRO A 1 203 ? -60.745 45.002 -30.042 1.00 52.47 203 PRO A N 1
ATOM 1422 C CA . PRO A 1 203 ? -60.703 43.529 -30.069 1.00 52.47 203 PRO A CA 1
ATOM 1423 C C . PRO A 1 203 ? -60.694 42.967 -31.533 1.00 52.47 203 PRO A C 1
ATOM 1425 O O . PRO A 1 203 ? -60.235 43.681 -32.420 1.00 52.47 203 PRO A O 1
ATOM 1428 N N . PRO A 1 204 ? -61.042 41.693 -31.839 1.00 63.88 204 PRO A N 1
ATOM 1429 C CA . PRO A 1 204 ? -60.067 40.703 -32.316 1.00 63.88 204 PRO A CA 1
ATOM 1430 C C . PRO A 1 204 ? -60.369 40.145 -33.728 1.00 63.88 204 PRO A C 1
ATOM 1432 O O . PRO A 1 204 ? -61.369 40.482 -34.358 1.00 63.88 204 PRO A O 1
ATOM 1435 N N . THR A 1 205 ? -59.557 39.206 -34.228 1.00 39.19 205 THR A N 1
ATOM 1436 C CA . THR A 1 205 ? -59.932 38.358 -35.381 1.00 39.19 205 THR A CA 1
ATOM 1437 C C . THR A 1 205 ? -59.329 36.960 -35.247 1.00 39.19 205 THR A C 1
ATOM 1439 O O . THR A 1 205 ? -58.180 36.814 -34.840 1.00 39.19 205 THR A O 1
ATOM 1442 N N . ALA A 1 206 ? -60.110 35.928 -35.575 1.00 47.06 206 ALA A N 1
ATOM 1443 C CA . ALA A 1 206 ? -59.708 34.524 -35.510 1.00 47.06 206 ALA A CA 1
ATOM 1444 C C . ALA A 1 206 ? -59.794 33.865 -36.897 1.00 47.06 206 ALA A C 1
ATOM 1446 O O . ALA A 1 206 ? -60.652 34.217 -37.704 1.00 47.06 206 ALA A O 1
ATOM 1447 N N . THR A 1 207 ? -58.950 32.869 -37.178 1.00 40.66 207 THR A N 1
ATOM 1448 C CA . THR A 1 207 ? -59.095 31.979 -38.348 1.00 40.66 207 THR A CA 1
ATOM 1449 C C . THR A 1 207 ? -58.551 30.583 -38.010 1.00 40.66 207 THR A C 1
ATOM 1451 O O . THR A 1 207 ? -57.596 30.461 -37.247 1.00 40.66 207 THR A O 1
ATOM 1454 N N . ARG A 1 208 ? -59.191 29.520 -38.518 1.00 47.91 208 ARG A N 1
ATOM 1455 C CA . ARG A 1 208 ? -58.872 28.100 -38.244 1.00 47.91 208 ARG A CA 1
ATOM 1456 C C . ARG A 1 208 ? -58.462 27.359 -39.530 1.00 47.91 208 ARG A C 1
ATOM 1458 O O . ARG A 1 208 ? -58.850 27.791 -40.611 1.00 47.91 208 ARG A O 1
ATOM 1465 N N . THR A 1 209 ? -57.925 26.137 -39.348 1.00 39.84 209 THR A N 1
ATOM 1466 C CA . THR A 1 209 ? -57.983 24.964 -40.277 1.00 39.84 209 THR A CA 1
ATOM 1467 C C . THR A 1 209 ? -57.109 25.033 -41.564 1.00 39.84 209 THR A C 1
ATOM 1469 O O . THR A 1 209 ? -56.888 26.121 -42.069 1.00 39.84 209 THR A O 1
ATOM 1472 N N . SER A 1 210 ? -56.554 23.948 -42.158 1.00 38.34 210 SER A N 1
ATOM 1473 C CA . SER A 1 210 ? -56.573 22.485 -41.854 1.00 38.34 210 SER A CA 1
ATOM 1474 C C . SER A 1 210 ? -55.663 21.598 -42.770 1.00 38.34 210 SER A C 1
ATOM 1476 O O . SER A 1 210 ? -55.519 21.914 -43.947 1.00 38.34 210 SER A O 1
ATOM 1478 N N . THR A 1 211 ? -55.307 20.373 -42.310 1.00 42.66 211 THR A N 1
ATOM 1479 C CA . THR A 1 211 ? -55.127 19.087 -43.094 1.00 42.66 211 THR A CA 1
ATOM 1480 C C . THR A 1 211 ? -53.792 18.770 -43.874 1.00 42.66 211 THR A C 1
ATOM 1482 O O . THR A 1 211 ? -52.906 19.616 -43.831 1.00 42.66 211 THR A O 1
ATOM 1485 N N . PRO A 1 212 ? -53.523 17.527 -44.416 1.00 55.50 212 PRO A N 1
ATOM 1486 C CA . PRO A 1 212 ? -52.320 16.741 -44.002 1.00 55.50 212 PRO A CA 1
ATOM 1487 C C . PRO A 1 212 ? -51.531 15.875 -45.069 1.00 55.50 212 PRO A C 1
ATOM 1489 O O . PRO A 1 212 ? -51.863 15.846 -46.247 1.00 55.50 212 PRO A O 1
ATOM 1492 N N . THR A 1 213 ? -50.561 15.069 -44.575 1.00 44.47 213 THR A N 1
ATOM 1493 C CA . THR A 1 213 ? -50.052 13.722 -45.030 1.00 44.47 213 THR A CA 1
ATOM 1494 C C . THR A 1 213 ? -49.089 13.502 -46.236 1.00 44.47 213 THR A C 1
ATOM 1496 O O . THR A 1 213 ? -49.419 13.818 -47.371 1.00 44.47 213 THR A O 1
ATOM 1499 N N . ARG A 1 214 ? -48.045 12.663 -45.980 1.00 44.34 214 ARG A N 1
ATOM 1500 C CA . ARG A 1 214 ? -47.304 11.710 -46.886 1.00 44.34 214 ARG A CA 1
ATOM 1501 C C . ARG A 1 214 ? -46.412 12.324 -47.999 1.00 44.34 214 ARG A C 1
ATOM 1503 O O . ARG A 1 214 ? -46.670 13.431 -48.421 1.00 44.34 214 ARG A O 1
ATOM 1510 N N . THR A 1 215 ? -45.349 11.731 -48.576 1.00 43.50 215 THR A N 1
ATOM 1511 C CA . THR A 1 215 ? -44.761 10.364 -48.739 1.00 43.50 215 THR A CA 1
ATOM 1512 C C . THR A 1 215 ? -43.229 10.540 -48.985 1.00 43.50 215 THR A C 1
ATOM 1514 O O . THR A 1 215 ? -42.861 11.613 -49.445 1.00 43.50 215 THR A O 1
ATOM 1517 N N . GLY A 1 216 ? -42.263 9.623 -48.781 1.00 41.94 216 GLY A N 1
ATOM 1518 C CA . GLY A 1 216 ? -42.235 8.240 -48.259 1.00 41.94 216 GLY A CA 1
ATOM 1519 C C . GLY A 1 216 ? -41.451 7.262 -49.177 1.00 41.94 216 GLY A C 1
ATOM 1520 O O . GLY A 1 216 ? -42.032 6.767 -50.137 1.00 41.94 216 GLY A O 1
ATOM 1521 N N . THR A 1 217 ? -40.175 6.949 -48.886 1.00 42.72 217 THR A N 1
ATOM 1522 C CA . THR A 1 217 ? -39.244 6.224 -49.801 1.00 42.72 217 THR A CA 1
ATOM 1523 C C . THR A 1 217 ? -38.529 5.035 -49.118 1.00 42.72 217 THR A C 1
ATOM 1525 O O . THR A 1 217 ? -38.086 5.210 -47.982 1.00 42.72 217 THR A O 1
ATOM 1528 N N . PRO A 1 218 ? -38.374 3.856 -49.766 1.00 43.84 218 PRO A N 1
ATOM 1529 C CA . PRO A 1 218 ? -37.787 2.657 -49.149 1.00 43.84 218 PRO A CA 1
ATOM 1530 C C . PRO A 1 218 ? -36.374 2.249 -49.650 1.00 43.84 218 PRO A C 1
ATOM 1532 O O . PRO A 1 218 ? -36.002 2.531 -50.783 1.00 43.84 218 PRO A O 1
ATOM 1535 N N . THR A 1 219 ? -35.679 1.475 -48.801 1.00 46.50 219 THR A N 1
ATOM 1536 C CA . THR A 1 219 ? -34.690 0.398 -49.083 1.00 46.50 219 THR A CA 1
ATOM 1537 C C . THR A 1 219 ? -33.370 0.676 -49.833 1.00 46.50 219 THR A C 1
ATOM 1539 O O . THR A 1 219 ? -33.356 0.981 -51.019 1.00 46.50 219 THR A O 1
ATOM 1542 N N . ILE A 1 220 ? -32.257 0.272 -49.199 1.00 43.34 220 ILE A N 1
ATOM 1543 C CA . ILE A 1 220 ? -31.241 -0.603 -49.826 1.00 43.34 220 ILE A CA 1
ATOM 1544 C C . ILE A 1 220 ? -30.802 -1.695 -48.836 1.00 43.34 220 ILE A C 1
ATOM 1546 O O . ILE A 1 220 ? -30.644 -1.442 -47.645 1.00 43.34 220 ILE A O 1
ATOM 1550 N N . THR A 1 221 ? -30.656 -2.920 -49.342 1.00 47.78 221 THR A N 1
ATOM 1551 C CA . THR A 1 221 ? -30.385 -4.157 -48.585 1.00 47.78 221 THR A CA 1
ATOM 1552 C C . THR A 1 221 ? -28.876 -4.425 -48.487 1.00 47.78 221 THR A C 1
ATOM 1554 O O . THR A 1 221 ? -28.188 -4.257 -49.497 1.00 47.78 221 THR A O 1
ATOM 1557 N N . PRO A 1 222 ? -28.330 -4.896 -47.346 1.00 44.12 222 PRO A N 1
ATOM 1558 C CA . PRO A 1 222 ? -26.935 -5.327 -47.279 1.00 44.12 222 PRO A CA 1
ATOM 1559 C C . PRO A 1 222 ? -26.706 -6.605 -48.103 1.00 44.12 222 PRO A C 1
ATOM 1561 O O . PRO A 1 222 ? -27.426 -7.593 -47.966 1.00 44.12 222 PRO A O 1
ATOM 1564 N N . THR A 1 223 ? -25.680 -6.586 -48.953 1.00 46.84 223 THR A N 1
ATOM 1565 C CA . THR A 1 223 ? -25.230 -7.764 -49.712 1.00 46.84 223 THR A CA 1
ATOM 1566 C C . THR A 1 223 ? -24.348 -8.641 -48.815 1.00 46.84 223 THR A C 1
ATOM 1568 O O . THR A 1 223 ? -23.425 -8.100 -48.206 1.00 46.84 223 THR A O 1
ATOM 1571 N N . PRO A 1 224 ? -24.565 -9.967 -48.722 1.00 46.09 224 PRO A N 1
ATOM 1572 C CA . PRO A 1 224 ? -23.648 -10.846 -48.004 1.00 46.09 224 PRO A CA 1
ATOM 1573 C C . PRO A 1 224 ? -22.338 -11.009 -48.789 1.00 46.09 224 PRO A C 1
ATOM 1575 O O . PRO A 1 224 ? -22.332 -11.502 -49.918 1.00 46.09 224 PRO A O 1
ATOM 1578 N N . THR A 1 225 ? -21.222 -10.601 -48.187 1.00 48.44 225 THR A N 1
ATOM 1579 C CA . THR A 1 225 ? -19.884 -10.775 -48.766 1.00 48.44 225 THR A CA 1
ATOM 1580 C C . THR A 1 225 ? -19.455 -12.239 -48.695 1.00 48.44 225 THR A C 1
ATOM 1582 O O . THR A 1 225 ? -19.494 -12.858 -47.634 1.00 48.44 225 THR A O 1
ATOM 1585 N N . ILE A 1 226 ? -19.008 -12.784 -49.825 1.00 47.72 226 ILE A N 1
ATOM 1586 C CA . ILE A 1 226 ? -18.461 -14.143 -49.932 1.00 47.72 226 ILE A CA 1
ATOM 1587 C C . ILE A 1 226 ? -17.129 -14.253 -49.177 1.00 47.72 226 ILE A C 1
ATOM 1589 O O . ILE A 1 226 ? -16.171 -13.548 -49.489 1.00 47.72 226 ILE A O 1
ATOM 1593 N N . THR A 1 227 ? -17.065 -15.162 -48.204 1.00 47.06 227 THR A N 1
ATOM 1594 C CA . THR A 1 227 ? -15.852 -15.476 -47.436 1.00 47.06 227 THR A CA 1
ATOM 1595 C C . THR A 1 227 ? -14.845 -16.248 -48.302 1.00 47.06 227 THR A C 1
ATOM 1597 O O . THR A 1 227 ? -15.199 -17.315 -48.811 1.00 47.06 227 THR A O 1
ATOM 1600 N N . PRO A 1 228 ? -13.594 -15.780 -48.470 1.00 46.94 228 PRO A N 1
ATOM 1601 C CA . PRO A 1 228 ? -12.561 -16.563 -49.139 1.00 46.94 228 PRO A CA 1
ATOM 1602 C C . PRO A 1 228 ? -12.098 -17.734 -48.260 1.00 46.94 228 PRO A C 1
ATOM 1604 O O . PRO A 1 228 ? -11.872 -17.592 -47.060 1.00 46.94 228 PRO A O 1
ATOM 1607 N N . THR A 1 229 ? -11.946 -18.902 -48.882 1.00 52.28 229 THR A N 1
ATOM 1608 C CA . THR A 1 229 ? -11.442 -20.136 -48.264 1.00 52.28 229 THR A CA 1
ATOM 1609 C C . THR A 1 229 ? -10.001 -19.958 -47.759 1.00 52.28 229 THR A C 1
ATOM 1611 O O . THR A 1 229 ? -9.181 -19.416 -48.504 1.00 52.28 229 THR A O 1
ATOM 1614 N N . PRO A 1 230 ? -9.637 -20.439 -46.552 1.00 50.06 230 PRO A N 1
ATOM 1615 C CA . PRO A 1 230 ? -8.243 -20.444 -46.119 1.00 50.06 230 PRO A CA 1
ATOM 1616 C C . PRO A 1 230 ? -7.413 -21.386 -47.003 1.00 50.06 230 PRO A C 1
ATOM 1618 O O . PRO A 1 230 ? -7.758 -22.555 -47.187 1.00 50.06 230 PRO A O 1
ATOM 1621 N N . ALA A 1 231 ? -6.312 -20.874 -47.552 1.00 48.22 231 ALA A N 1
ATOM 1622 C CA . ALA A 1 231 ? -5.344 -21.685 -48.278 1.00 48.22 231 ALA A CA 1
ATOM 1623 C C . ALA A 1 231 ? -4.550 -22.568 -47.302 1.00 48.22 231 ALA A C 1
ATOM 1625 O O . ALA A 1 231 ? -4.154 -22.115 -46.229 1.00 48.22 231 ALA A O 1
ATOM 1626 N N . ILE A 1 232 ? -4.299 -23.820 -47.689 1.00 50.97 232 ILE A N 1
ATOM 1627 C CA . ILE A 1 232 ? -3.474 -24.752 -46.912 1.00 50.97 232 ILE A CA 1
ATOM 1628 C C . ILE A 1 232 ? -2.019 -24.275 -46.976 1.00 50.97 232 ILE A C 1
ATOM 1630 O O . ILE A 1 232 ? -1.404 -24.296 -48.041 1.00 50.97 232 ILE A O 1
ATOM 1634 N N . THR A 1 233 ? -1.467 -23.846 -45.843 1.00 45.16 233 THR A N 1
ATOM 1635 C CA . THR A 1 233 ? -0.050 -23.491 -45.707 1.00 45.16 233 THR A CA 1
ATOM 1636 C C . THR A 1 233 ? 0.779 -24.731 -45.381 1.00 45.16 233 THR A C 1
ATOM 1638 O O . THR A 1 233 ? 0.540 -25.396 -44.372 1.00 45.16 233 THR A O 1
ATOM 1641 N N . ASP A 1 234 ? 1.784 -25.027 -46.209 1.00 45.34 234 ASP A N 1
ATOM 1642 C CA . ASP A 1 234 ? 2.709 -26.141 -45.975 1.00 45.34 234 ASP A CA 1
ATOM 1643 C C . ASP A 1 234 ? 3.420 -26.012 -44.620 1.00 45.34 234 ASP A C 1
ATOM 1645 O O . ASP A 1 234 ? 4.155 -25.057 -44.350 1.00 45.34 234 ASP A O 1
ATOM 1649 N N . THR A 1 235 ? 3.232 -27.021 -43.769 1.00 40.84 235 THR A N 1
ATOM 1650 C CA . THR A 1 235 ? 3.885 -27.103 -42.460 1.00 40.84 235 THR A CA 1
ATOM 1651 C C . THR A 1 235 ? 5.350 -27.488 -42.647 1.00 40.84 235 THR A C 1
ATOM 1653 O O . THR A 1 235 ? 5.670 -28.645 -42.924 1.00 40.84 235 THR A O 1
ATOM 1656 N N . ARG A 1 236 ? 6.268 -26.529 -42.481 1.00 54.06 236 ARG A N 1
ATOM 1657 C CA . ARG A 1 236 ? 7.706 -26.831 -42.472 1.00 54.06 236 ARG A CA 1
ATOM 1658 C C . ARG A 1 236 ? 8.080 -27.626 -41.222 1.00 54.06 236 ARG A C 1
ATOM 1660 O O . ARG A 1 236 ? 7.796 -27.218 -40.101 1.00 54.06 236 ARG A O 1
ATOM 1667 N N . THR A 1 237 ? 8.751 -28.752 -41.445 1.00 43.25 237 THR A N 1
ATOM 1668 C CA . THR A 1 237 ? 9.272 -29.656 -40.416 1.00 43.25 237 THR A CA 1
ATOM 1669 C C . THR A 1 237 ? 10.180 -28.915 -39.423 1.00 43.25 237 THR A C 1
ATOM 1671 O O . THR A 1 237 ? 11.073 -28.189 -39.869 1.00 43.25 237 THR A O 1
ATOM 1674 N N . PRO A 1 238 ? 10.019 -29.100 -38.099 1.00 42.16 238 PRO A N 1
ATOM 1675 C CA . PRO A 1 238 ? 10.931 -28.515 -37.124 1.00 42.16 238 PRO A CA 1
ATOM 1676 C C . PRO A 1 238 ? 12.310 -29.183 -37.206 1.00 42.16 238 PRO A C 1
ATOM 1678 O O . PRO A 1 238 ? 12.452 -30.389 -37.004 1.00 42.16 238 PRO A O 1
ATOM 1681 N N . THR A 1 239 ? 13.341 -28.388 -37.486 1.00 41.81 239 THR A N 1
ATOM 1682 C CA . THR A 1 239 ? 14.740 -28.830 -37.428 1.00 41.81 239 THR A CA 1
ATOM 1683 C C . THR A 1 239 ? 15.144 -29.079 -35.976 1.00 41.81 239 THR A C 1
ATOM 1685 O O . THR A 1 239 ? 14.971 -28.210 -35.123 1.00 41.81 239 THR A O 1
ATOM 1688 N N . SER A 1 240 ? 15.725 -30.243 -35.685 1.00 37.03 240 SER A N 1
ATOM 1689 C CA . SER A 1 240 ? 16.212 -30.587 -34.346 1.00 37.03 240 SER A CA 1
ATOM 1690 C C . SER A 1 240 ? 17.430 -29.739 -33.951 1.00 37.03 240 SER A C 1
ATOM 1692 O O . SER A 1 240 ? 18.555 -30.021 -34.374 1.00 37.03 240 SER A O 1
ATOM 1694 N N . THR A 1 241 ? 17.225 -28.718 -33.119 1.00 40.91 241 THR A N 1
ATOM 1695 C CA . THR A 1 241 ? 18.320 -27.931 -32.531 1.00 40.91 241 THR A CA 1
ATOM 1696 C C . THR A 1 241 ? 18.983 -28.711 -31.394 1.00 40.91 241 THR A C 1
ATOM 1698 O O . THR A 1 241 ? 18.316 -29.271 -30.528 1.00 40.91 241 THR A O 1
ATOM 1701 N N . ARG A 1 242 ? 20.319 -28.772 -31.415 1.00 41.31 242 ARG A N 1
ATOM 1702 C CA . ARG A 1 242 ? 21.133 -29.601 -30.514 1.00 41.31 242 ARG A CA 1
ATOM 1703 C C . ARG A 1 242 ? 21.013 -29.171 -29.045 1.00 41.31 242 ARG A C 1
ATOM 1705 O O . ARG A 1 242 ? 21.230 -28.008 -28.724 1.00 41.31 242 ARG A O 1
ATOM 1712 N N . THR A 1 243 ? 20.792 -30.163 -28.184 1.00 37.78 243 THR A N 1
ATOM 1713 C CA . THR A 1 243 ? 20.786 -30.126 -26.714 1.00 37.78 243 THR A CA 1
ATOM 1714 C C . THR A 1 243 ? 21.833 -29.190 -26.101 1.00 37.78 243 THR A C 1
ATOM 1716 O O . THR A 1 243 ? 23.031 -29.352 -26.343 1.00 37.78 243 THR A O 1
ATOM 1719 N N . ALA A 1 244 ? 21.380 -28.270 -25.245 1.00 35.94 244 ALA A N 1
ATOM 1720 C CA . ALA A 1 244 ? 22.223 -27.597 -24.261 1.00 35.94 244 ALA A CA 1
ATOM 1721 C C . ALA A 1 244 ? 22.307 -28.449 -22.982 1.00 35.94 244 ALA A C 1
ATOM 1723 O O . ALA A 1 244 ? 21.322 -29.065 -22.573 1.00 35.94 244 ALA A O 1
ATOM 1724 N N . THR A 1 245 ? 23.491 -28.512 -22.375 1.00 36.47 245 THR A N 1
ATOM 1725 C CA . THR A 1 245 ? 23.763 -29.299 -21.164 1.00 36.47 245 THR A CA 1
ATOM 1726 C C . THR A 1 245 ? 22.896 -28.831 -19.995 1.00 36.47 245 THR A C 1
ATOM 1728 O O . THR A 1 245 ? 22.868 -27.642 -19.692 1.00 36.47 245 THR A O 1
ATOM 1731 N N . ALA A 1 246 ? 22.221 -29.761 -19.315 1.00 31.02 246 ALA A N 1
ATOM 1732 C CA . ALA A 1 246 ? 21.416 -29.442 -18.142 1.00 31.02 246 ALA A CA 1
ATOM 1733 C C . ALA A 1 246 ? 22.305 -29.039 -16.953 1.00 31.02 246 ALA A C 1
ATOM 1735 O O . ALA A 1 246 ? 23.060 -29.857 -16.424 1.00 31.02 246 ALA A O 1
ATOM 1736 N N . THR A 1 247 ? 22.173 -27.791 -16.509 1.00 36.78 247 THR A N 1
ATOM 1737 C CA . THR A 1 247 ? 22.607 -27.361 -15.176 1.00 36.78 247 THR A CA 1
ATOM 1738 C C . THR A 1 247 ? 21.465 -27.651 -14.209 1.00 36.78 247 THR A C 1
ATOM 1740 O O . THR A 1 247 ? 20.339 -27.224 -14.452 1.00 36.78 247 THR A O 1
ATOM 1743 N N . PHE A 1 248 ? 21.728 -28.390 -13.131 1.00 34.72 248 PHE A N 1
ATOM 1744 C CA . PHE A 1 248 ? 20.705 -28.715 -12.137 1.00 34.72 248 PHE A CA 1
ATOM 1745 C C . PHE A 1 248 ? 20.196 -27.441 -11.450 1.00 34.72 248 PHE A C 1
ATOM 1747 O O . PHE A 1 248 ? 20.920 -26.811 -10.681 1.00 34.72 248 PHE A O 1
ATOM 1754 N N . THR A 1 249 ? 18.938 -27.087 -11.702 1.00 34.66 249 THR A N 1
ATOM 1755 C CA . THR A 1 249 ? 18.194 -26.074 -10.947 1.00 34.66 249 THR A CA 1
ATOM 1756 C C . THR A 1 249 ? 17.192 -26.804 -10.062 1.00 34.66 249 THR A C 1
ATOM 1758 O O . THR A 1 249 ? 16.480 -27.686 -10.544 1.00 34.66 249 THR A O 1
ATOM 1761 N N . ALA A 1 250 ? 17.161 -26.487 -8.766 1.00 33.22 250 ALA A N 1
ATOM 1762 C CA . ALA A 1 250 ? 16.291 -27.173 -7.818 1.00 33.22 250 ALA A CA 1
ATOM 1763 C C . ALA A 1 250 ? 14.816 -26.978 -8.201 1.00 33.22 250 ALA A C 1
ATOM 1765 O O . ALA A 1 250 ? 14.315 -25.855 -8.241 1.00 33.22 250 ALA A O 1
ATOM 1766 N N . THR A 1 251 ? 14.123 -28.078 -8.489 1.00 34.59 251 THR A N 1
ATOM 1767 C CA . THR A 1 251 ? 12.678 -28.071 -8.717 1.00 34.59 251 THR A CA 1
ATOM 1768 C C . THR A 1 251 ? 11.972 -27.885 -7.380 1.00 34.59 251 THR A C 1
ATOM 1770 O O . THR A 1 251 ? 12.096 -28.735 -6.499 1.00 34.59 251 THR A O 1
ATOM 1773 N N . SER A 1 252 ? 11.207 -26.805 -7.230 1.00 33.59 252 SER A N 1
ATOM 1774 C CA . SER A 1 252 ? 10.220 -26.701 -6.159 1.00 33.59 252 SER A CA 1
ATOM 1775 C C . SER A 1 252 ? 9.175 -27.801 -6.347 1.00 33.59 252 SER A C 1
ATOM 1777 O O . SER A 1 252 ? 8.420 -27.785 -7.322 1.00 33.59 252 SER A O 1
ATOM 1779 N N . THR A 1 253 ? 9.137 -28.770 -5.434 1.00 38.81 253 THR A N 1
ATOM 1780 C CA . THR A 1 253 ? 8.026 -29.724 -5.338 1.00 38.81 253 THR A CA 1
ATOM 1781 C C . THR A 1 253 ? 6.706 -28.959 -5.218 1.00 38.81 253 THR A C 1
ATOM 1783 O O . THR A 1 253 ? 6.674 -27.978 -4.470 1.00 38.81 253 THR A O 1
ATOM 1786 N N . PRO A 1 254 ? 5.620 -29.381 -5.896 1.00 40.25 254 PRO A N 1
ATOM 1787 C CA . PRO A 1 254 ? 4.301 -28.802 -5.668 1.00 40.25 254 PRO A CA 1
ATOM 1788 C C . PRO A 1 254 ? 3.974 -28.858 -4.173 1.00 40.25 254 PRO A C 1
ATOM 1790 O O . PRO A 1 254 ? 4.016 -29.936 -3.576 1.00 40.25 254 PRO A O 1
ATOM 1793 N N . ARG A 1 255 ? 3.706 -27.703 -3.556 1.00 52.59 255 ARG A N 1
ATOM 1794 C CA . ARG A 1 255 ? 3.300 -27.648 -2.150 1.00 52.59 255 ARG A CA 1
ATOM 1795 C C . ARG A 1 255 ? 1.910 -28.279 -2.052 1.00 52.59 255 ARG A C 1
ATOM 1797 O O . ARG A 1 255 ? 0.984 -27.804 -2.705 1.00 52.59 255 ARG A O 1
ATOM 1804 N N . LYS A 1 256 ? 1.789 -29.360 -1.278 1.00 67.12 256 LYS A N 1
ATOM 1805 C CA . LYS A 1 256 ? 0.495 -29.982 -0.964 1.00 67.12 256 LYS A CA 1
ATOM 1806 C C . LYS A 1 256 ? -0.411 -28.984 -0.227 1.00 67.12 256 LYS A C 1
ATOM 1808 O O . LYS A 1 256 ? 0.129 -28.117 0.469 1.00 67.12 256 LYS A O 1
ATOM 1813 N N . PRO A 1 257 ? -1.742 -29.063 -0.392 1.00 79.38 257 PRO A N 1
ATOM 1814 C CA . PRO A 1 257 ? -2.652 -28.119 0.244 1.00 79.38 257 PRO A CA 1
ATOM 1815 C C . PRO A 1 257 ? -2.530 -28.156 1.775 1.00 79.38 257 PRO A C 1
ATOM 1817 O O . PRO A 1 257 ? -2.329 -29.205 2.387 1.00 79.38 257 PRO A O 1
ATOM 1820 N N . LEU A 1 258 ? -2.635 -26.981 2.397 1.00 84.62 258 LEU A N 1
ATOM 1821 C CA . LEU A 1 258 ? -2.786 -26.861 3.848 1.00 84.62 258 LEU A CA 1
ATOM 1822 C C . LEU A 1 258 ? -4.106 -27.549 4.249 1.00 84.62 258 LEU A C 1
ATOM 1824 O O . LEU A 1 258 ? -5.082 -27.436 3.513 1.00 84.62 258 LEU A O 1
ATOM 1828 N N . GLY A 1 259 ? -4.127 -28.284 5.362 1.00 87.75 259 GLY A N 1
ATOM 1829 C CA . GLY A 1 259 ? -5.257 -29.114 5.798 1.00 87.75 259 GLY A CA 1
ATOM 1830 C C . GLY A 1 259 ? -5.350 -30.532 5.209 1.00 87.75 259 GLY A C 1
ATOM 1831 O O . GLY A 1 259 ? -6.153 -31.305 5.715 1.00 87.75 259 GLY A O 1
ATOM 1832 N N . ASP A 1 260 ? -4.549 -30.916 4.205 1.00 93.12 260 ASP A N 1
ATOM 1833 C CA . ASP A 1 260 ? -4.463 -32.308 3.705 1.00 93.12 260 ASP A CA 1
ATOM 1834 C C . ASP A 1 260 ? -3.498 -33.094 4.603 1.00 93.12 260 ASP A C 1
ATOM 1836 O O . ASP A 1 260 ? -2.281 -33.107 4.387 1.00 93.12 260 ASP A O 1
ATOM 1840 N N . VAL A 1 261 ? -4.029 -33.637 5.700 1.00 93.06 261 VAL A N 1
ATOM 1841 C CA . VAL A 1 261 ? -3.276 -34.264 6.804 1.00 93.06 261 VAL A CA 1
ATOM 1842 C C . VAL A 1 261 ? -3.051 -35.747 6.543 1.00 93.06 261 VAL A C 1
ATOM 1844 O O . VAL A 1 261 ? -2.043 -36.315 6.980 1.00 93.06 261 VAL A O 1
ATOM 1847 N N . ASN A 1 262 ? -3.995 -36.381 5.848 1.00 89.25 262 ASN A N 1
ATOM 1848 C CA . ASN A 1 262 ? -3.932 -37.793 5.497 1.00 89.25 262 ASN A CA 1
ATOM 1849 C C . ASN A 1 262 ? -3.087 -38.063 4.228 1.00 89.25 262 ASN A C 1
ATOM 1851 O O . ASN A 1 262 ? -2.685 -39.209 4.002 1.00 89.25 262 ASN A O 1
ATOM 1855 N N . ASP A 1 263 ? -2.740 -37.001 3.491 1.00 88.44 263 ASP A N 1
ATOM 1856 C CA . ASP A 1 263 ? -1.869 -36.974 2.317 1.00 88.44 263 ASP A CA 1
ATOM 1857 C C . ASP A 1 263 ? -2.527 -37.503 1.008 1.00 88.44 263 ASP A C 1
ATOM 1859 O O . ASP A 1 263 ? -1.808 -37.828 0.050 1.00 88.44 263 ASP A O 1
ATOM 1863 N N . ASP A 1 264 ? -3.872 -37.576 0.959 1.00 82.19 264 ASP A N 1
ATOM 1864 C CA . ASP A 1 264 ? -4.709 -38.072 -0.155 1.00 82.19 264 ASP A CA 1
ATOM 1865 C C . ASP A 1 264 ? -5.008 -37.044 -1.263 1.00 82.19 264 ASP A C 1
ATOM 1867 O O . ASP A 1 264 ? -5.400 -37.434 -2.371 1.00 82.19 264 ASP A O 1
ATOM 1871 N N . GLY A 1 265 ? -4.734 -35.758 -1.019 1.00 86.19 265 GLY A N 1
ATOM 1872 C CA . GLY A 1 265 ? -4.905 -34.669 -1.984 1.00 86.19 265 GLY A CA 1
ATOM 1873 C C . GLY A 1 265 ? -6.240 -33.921 -1.906 1.00 86.19 265 GLY A C 1
ATOM 1874 O O . GLY A 1 265 ? -6.453 -33.008 -2.710 1.00 86.19 265 GLY A O 1
ATOM 1875 N N . ALA A 1 266 ? -7.126 -34.272 -0.974 1.00 87.06 266 ALA A N 1
ATOM 1876 C CA . ALA A 1 266 ? -8.295 -33.485 -0.596 1.00 87.06 266 ALA A CA 1
ATOM 1877 C C . ALA A 1 266 ? -8.118 -32.873 0.806 1.00 87.06 266 ALA A C 1
ATOM 1879 O O . ALA A 1 266 ? -7.254 -33.275 1.573 1.00 87.06 266 ALA A O 1
ATOM 1880 N N . VAL A 1 267 ? -8.955 -31.890 1.143 1.00 90.81 267 VAL A N 1
ATOM 1881 C CA . VAL A 1 267 ? -9.040 -31.317 2.495 1.00 90.81 267 VAL A CA 1
ATOM 1882 C C . VAL A 1 267 ? -10.478 -31.473 2.952 1.00 90.81 267 VAL A C 1
ATOM 1884 O O . VAL A 1 267 ? -11.368 -30.857 2.366 1.00 90.81 267 VAL A O 1
ATOM 1887 N N . ASN A 1 268 ? -10.726 -32.352 3.920 1.00 90.19 268 ASN A N 1
ATOM 1888 C CA . ASN A 1 268 ? -12.084 -32.697 4.336 1.00 90.19 268 ASN A CA 1
ATOM 1889 C C . ASN A 1 268 ? -12.156 -33.211 5.787 1.00 90.19 268 ASN A C 1
ATOM 1891 O O . ASN A 1 268 ? -11.168 -33.291 6.515 1.00 90.19 268 ASN A O 1
ATOM 1895 N N . SER A 1 269 ? -13.353 -33.594 6.227 1.00 92.50 269 SER A N 1
ATOM 1896 C CA . SER A 1 269 ? -13.619 -34.147 7.562 1.00 92.50 269 SER A CA 1
ATOM 1897 C C . SER A 1 269 ? -12.790 -35.385 7.958 1.00 92.50 269 SER A C 1
ATOM 1899 O O . SER A 1 269 ? -12.682 -35.666 9.157 1.00 92.50 269 SER A O 1
ATOM 1901 N N . LEU A 1 270 ? -12.159 -36.107 7.021 1.00 89.00 270 LEU A N 1
ATOM 1902 C CA . LEU A 1 270 ? -11.188 -37.159 7.347 1.00 89.00 270 LEU A CA 1
ATOM 1903 C C . LEU A 1 270 ? -9.882 -36.589 7.923 1.00 89.00 270 LEU A C 1
ATOM 1905 O O . LEU A 1 270 ? -9.347 -37.159 8.873 1.00 89.00 270 LEU A O 1
ATOM 1909 N N . ASP A 1 271 ? -9.395 -35.455 7.427 1.00 93.25 271 ASP A N 1
ATOM 1910 C CA . ASP A 1 271 ? -8.174 -34.802 7.919 1.00 93.25 271 ASP A CA 1
ATOM 1911 C C . ASP A 1 271 ? -8.362 -34.247 9.332 1.00 93.25 271 ASP A C 1
ATOM 1913 O O . ASP A 1 271 ? -7.543 -34.477 10.226 1.00 93.25 271 ASP A O 1
ATOM 1917 N N . ALA A 1 272 ? -9.521 -33.630 9.579 1.00 92.12 272 ALA A N 1
ATOM 1918 C CA . ALA A 1 272 ? -9.941 -33.226 10.917 1.00 92.12 272 ALA A CA 1
ATOM 1919 C C . ALA A 1 272 ? -9.981 -34.416 11.893 1.00 92.12 272 ALA A C 1
ATOM 1921 O O . ALA A 1 272 ? -9.586 -34.295 13.054 1.00 92.12 272 ALA A O 1
ATOM 1922 N N . LEU A 1 273 ? -10.424 -35.591 11.431 1.00 93.50 273 LEU A N 1
ATOM 1923 C CA . LEU A 1 273 ? -10.449 -36.810 12.238 1.00 93.50 273 LEU A CA 1
ATOM 1924 C C . LEU A 1 273 ? -9.033 -37.317 12.576 1.00 93.50 273 LEU A C 1
ATOM 1926 O O . LEU A 1 273 ? -8.829 -37.803 13.690 1.00 93.50 273 LEU A O 1
ATOM 1930 N N . PHE A 1 274 ? -8.058 -37.176 11.673 1.00 91.69 274 PHE A N 1
ATOM 1931 C CA . PHE A 1 274 ? -6.649 -37.460 11.970 1.00 91.69 274 PHE A CA 1
ATOM 1932 C C . PHE A 1 274 ? -6.106 -36.532 13.068 1.00 91.69 274 PHE A C 1
ATOM 1934 O O . PHE A 1 274 ? -5.539 -37.022 14.047 1.00 91.69 274 PHE A O 1
ATOM 1941 N N . ILE A 1 275 ? -6.348 -35.219 12.965 1.00 93.31 275 ILE A N 1
ATOM 1942 C CA . ILE A 1 275 ? -5.944 -34.241 13.990 1.00 93.31 275 ILE A CA 1
ATOM 1943 C C . ILE A 1 275 ? -6.579 -34.560 15.351 1.00 93.31 275 ILE A C 1
ATOM 1945 O O . ILE A 1 275 ? -5.873 -34.617 16.356 1.00 93.31 275 ILE A O 1
ATOM 1949 N N . LEU A 1 276 ? -7.889 -34.831 15.404 1.00 93.38 276 LEU A N 1
ATOM 1950 C CA . LEU A 1 276 ? -8.576 -35.157 16.662 1.00 93.38 276 LEU A CA 1
ATOM 1951 C C . LEU A 1 276 ? -8.037 -36.436 17.316 1.00 93.38 276 LEU A C 1
ATOM 1953 O O . LEU A 1 276 ? -7.946 -36.507 18.541 1.00 93.38 276 LEU A O 1
ATOM 1957 N N . GLN A 1 277 ? -7.664 -37.447 16.525 1.00 91.25 277 GLN A N 1
ATOM 1958 C CA . GLN A 1 277 ? -7.031 -38.657 17.056 1.00 91.25 277 GLN A CA 1
ATOM 1959 C C . GLN A 1 277 ? -5.607 -38.392 17.566 1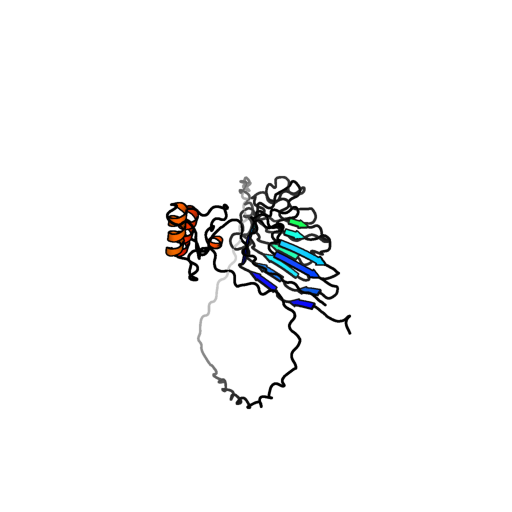.00 91.25 277 GLN A C 1
ATOM 1961 O O . GLN A 1 277 ? -5.203 -38.995 18.561 1.00 91.25 277 GLN A O 1
ATOM 1966 N N . PHE A 1 278 ? -4.860 -37.488 16.932 1.00 88.38 278 PHE A N 1
ATOM 1967 C CA . PHE A 1 278 ? -3.522 -37.086 17.365 1.00 88.38 278 PHE A CA 1
ATOM 1968 C C . PHE A 1 278 ? -3.551 -36.248 18.660 1.00 88.38 278 PHE A C 1
ATOM 1970 O O . PHE A 1 278 ? -2.874 -36.605 19.624 1.00 88.38 278 PHE A O 1
ATOM 1977 N N . ASP A 1 279 ? -4.411 -35.224 18.750 1.00 92.00 279 ASP A N 1
ATOM 1978 C CA . ASP A 1 279 ? -4.632 -34.411 19.968 1.00 92.00 279 ASP A CA 1
ATOM 1979 C C . ASP A 1 279 ? -5.088 -35.296 21.152 1.00 92.00 279 ASP A C 1
ATOM 1981 O O . ASP A 1 279 ? -4.573 -35.213 22.271 1.00 92.00 279 ASP A O 1
ATOM 1985 N N . ALA A 1 280 ? -5.966 -36.272 20.882 1.00 89.56 280 ALA A N 1
ATOM 1986 C CA . ALA A 1 280 ? -6.405 -37.273 21.857 1.00 89.56 280 ALA A CA 1
ATOM 1987 C C . ALA A 1 280 ? -5.351 -38.347 22.215 1.00 89.56 280 ALA A C 1
ATOM 1989 O O . ALA A 1 280 ? -5.625 -39.196 23.068 1.00 89.56 280 ALA A O 1
ATOM 1990 N N . ARG A 1 281 ? -4.161 -38.339 21.590 1.00 89.12 281 ARG A N 1
ATOM 1991 C CA . ARG A 1 281 ? -3.093 -39.355 21.734 1.00 89.12 281 ARG A CA 1
ATOM 1992 C C . ARG A 1 281 ? -3.540 -40.787 21.411 1.00 89.12 281 ARG A C 1
ATOM 1994 O O . ARG A 1 281 ? -3.094 -41.749 22.034 1.00 89.12 281 ARG A O 1
ATOM 2001 N N . LEU A 1 282 ? -4.443 -40.918 20.442 1.00 85.88 282 LEU A N 1
ATOM 2002 C CA . LEU A 1 282 ? -4.833 -42.184 19.815 1.00 85.88 282 LEU A CA 1
ATOM 2003 C C . LEU A 1 282 ? -3.969 -42.500 18.580 1.00 85.88 282 LEU A C 1
ATOM 2005 O O . LEU A 1 282 ? -3.898 -43.658 18.174 1.00 85.88 282 LEU A O 1
ATOM 2009 N N . LEU A 1 283 ? -3.295 -41.489 18.020 1.00 86.38 283 LEU A N 1
ATOM 2010 C CA . LEU A 1 283 ? -2.244 -41.619 17.010 1.00 86.38 283 LEU A CA 1
ATOM 2011 C C . LEU A 1 283 ? -0.944 -40.984 17.516 1.00 86.38 283 LEU A C 1
ATOM 2013 O O . LEU A 1 283 ? -0.959 -39.867 18.027 1.00 86.38 283 LEU A O 1
ATOM 2017 N N . ASP A 1 284 ? 0.180 -41.678 17.320 1.00 83.88 284 ASP A N 1
ATOM 2018 C CA . ASP A 1 284 ? 1.520 -41.189 17.685 1.00 83.88 284 ASP A CA 1
ATOM 2019 C C . ASP A 1 284 ? 2.158 -40.297 16.597 1.00 83.88 284 ASP A C 1
ATOM 2021 O O . ASP A 1 284 ? 3.153 -39.619 16.853 1.00 83.88 284 ASP A O 1
ATOM 2025 N N . PHE A 1 285 ? 1.622 -40.309 15.371 1.00 85.50 285 PHE A N 1
ATOM 2026 C CA . PHE A 1 285 ? 2.102 -39.506 14.242 1.00 85.50 285 PHE A CA 1
ATOM 2027 C C . PHE A 1 285 ? 0.972 -39.187 13.252 1.00 85.50 285 PHE A C 1
ATOM 2029 O O . PHE A 1 285 ? -0.020 -39.913 13.174 1.00 85.50 285 PHE A O 1
ATOM 2036 N N . LEU A 1 286 ? 1.162 -38.126 12.464 1.00 86.25 286 LEU A N 1
ATOM 2037 C CA . LEU A 1 286 ? 0.310 -37.758 11.330 1.00 86.25 286 LEU A CA 1
ATOM 2038 C C . LEU A 1 286 ? 1.060 -37.996 10.007 1.00 86.25 286 LEU A C 1
ATOM 2040 O O . LEU A 1 286 ? 2.266 -37.734 9.973 1.00 86.25 286 LEU A O 1
ATOM 2044 N N . PRO A 1 287 ? 0.393 -38.462 8.929 1.00 86.94 287 PRO A N 1
ATOM 2045 C CA . PRO A 1 287 ? 1.025 -38.645 7.618 1.00 86.94 287 PRO A CA 1
ATOM 2046 C C . PRO A 1 287 ? 1.651 -37.351 7.083 1.00 86.94 287 PRO A C 1
ATOM 2048 O O . PRO A 1 287 ? 2.822 -37.351 6.703 1.00 86.94 287 PRO A O 1
ATOM 2051 N N . ASN A 1 288 ? 0.911 -36.242 7.156 1.00 85.25 288 ASN A N 1
ATOM 2052 C CA . ASN A 1 288 ? 1.386 -34.903 6.833 1.00 85.25 288 ASN A CA 1
ATOM 2053 C C . ASN A 1 288 ? 1.177 -33.955 8.027 1.00 85.25 288 ASN A C 1
ATOM 2055 O O . ASN A 1 288 ? 0.252 -33.155 8.077 1.00 85.25 288 ASN A O 1
ATOM 2059 N N . ALA A 1 289 ? 2.058 -34.033 9.028 1.00 85.88 289 ALA A N 1
ATOM 2060 C CA . ALA A 1 289 ? 2.002 -33.123 10.179 1.00 85.88 289 ALA A CA 1
ATOM 2061 C C . ALA A 1 289 ? 2.224 -31.639 9.801 1.00 85.88 289 ALA A C 1
ATOM 2063 O O . ALA A 1 289 ? 1.835 -30.755 10.556 1.00 85.88 289 ALA A O 1
ATOM 2064 N N . ALA A 1 290 ? 2.838 -31.355 8.645 1.00 84.44 290 ALA A N 1
ATOM 2065 C CA . ALA A 1 290 ? 3.145 -29.997 8.191 1.00 84.44 290 ALA A CA 1
ATOM 2066 C C . ALA A 1 290 ? 1.950 -29.270 7.543 1.00 84.44 290 ALA A C 1
ATOM 2068 O O . ALA A 1 290 ? 2.042 -28.071 7.287 1.00 84.44 290 ALA A O 1
ATOM 2069 N N . SER A 1 291 ? 0.849 -29.975 7.268 1.00 88.25 291 SER A N 1
ATOM 2070 C CA . SER A 1 291 ? -0.423 -29.393 6.823 1.00 88.25 291 SER A CA 1
ATOM 2071 C C . SER A 1 291 ? -1.464 -29.293 7.946 1.00 88.25 291 SER A C 1
ATOM 2073 O O . SER A 1 291 ? -2.540 -28.753 7.708 1.00 88.25 291 SER A O 1
ATOM 2075 N N . ALA A 1 292 ? -1.165 -29.822 9.139 1.00 89.06 292 ALA A N 1
ATOM 2076 C CA . ALA A 1 292 ? -2.129 -30.018 10.221 1.00 89.06 292 ALA A CA 1
ATOM 2077 C C . ALA A 1 292 ? -2.273 -28.827 11.183 1.00 89.06 292 ALA A C 1
ATOM 2079 O O . ALA A 1 292 ? -3.267 -28.751 11.893 1.00 89.06 292 ALA A O 1
ATOM 2080 N N . ASP A 1 293 ? -1.293 -27.926 11.221 1.00 88.38 293 ASP A N 1
ATOM 2081 C CA . ASP A 1 293 ? -1.380 -26.641 11.922 1.00 88.38 293 ASP A CA 1
ATOM 2082 C C . ASP A 1 293 ? -1.964 -25.622 10.932 1.00 88.38 293 ASP A C 1
ATOM 2084 O O . ASP A 1 293 ? -1.253 -25.085 10.079 1.00 88.38 293 ASP A O 1
ATOM 2088 N N . VAL A 1 294 ? -3.292 -25.468 10.950 1.00 84.94 294 VAL A N 1
ATOM 2089 C CA . VAL A 1 294 ? -4.029 -24.623 9.993 1.00 84.94 294 VAL A CA 1
ATOM 2090 C C . VAL A 1 294 ? -4.423 -23.278 10.596 1.00 84.94 294 VAL A C 1
ATOM 2092 O O . VAL A 1 294 ? -4.812 -22.382 9.850 1.00 84.94 294 VAL A O 1
ATOM 2095 N N . ASN A 1 295 ? -4.316 -23.109 11.920 1.00 78.56 295 ASN A N 1
ATOM 2096 C CA . ASN A 1 295 ? -4.422 -21.804 12.579 1.00 78.56 295 ASN A CA 1
ATOM 2097 C C . ASN A 1 295 ? -3.058 -21.102 12.765 1.00 78.56 295 ASN A C 1
ATOM 2099 O O . ASN A 1 295 ? -3.024 -19.897 13.022 1.00 78.56 295 ASN A O 1
ATOM 2103 N N . GLY A 1 296 ? -1.948 -21.820 12.582 1.00 79.88 296 GLY A N 1
ATOM 2104 C CA . GLY A 1 296 ? -0.593 -21.286 12.648 1.00 79.88 296 GLY A CA 1
ATOM 2105 C C . GLY A 1 296 ? -0.115 -20.903 14.052 1.00 79.88 296 GLY A C 1
ATOM 2106 O O . GLY A 1 296 ? 0.850 -20.153 14.199 1.00 79.88 296 GLY A O 1
ATOM 2107 N N . ASP A 1 297 ? -0.774 -21.377 15.113 1.00 70.81 297 ASP A N 1
ATOM 2108 C CA . ASP A 1 297 ? -0.378 -21.065 16.493 1.00 70.81 297 ASP A CA 1
ATOM 2109 C C . ASP A 1 297 ? 0.840 -21.880 16.984 1.00 70.81 297 ASP A C 1
ATOM 2111 O O . ASP A 1 297 ? 1.361 -21.657 18.087 1.00 70.81 297 ASP A O 1
ATOM 2115 N N . GLY A 1 298 ? 1.349 -22.778 16.131 1.00 82.56 298 GLY A N 1
ATOM 2116 C CA . GLY A 1 298 ? 2.484 -23.655 16.393 1.00 82.56 298 GLY A CA 1
ATOM 2117 C C . GLY A 1 298 ? 2.087 -24.970 17.066 1.00 82.56 298 GLY A C 1
ATOM 2118 O O . GLY A 1 298 ? 2.957 -25.645 17.635 1.00 82.56 298 GLY A O 1
ATOM 2119 N N . ARG A 1 299 ? 0.791 -25.317 17.095 1.00 83.56 299 ARG A N 1
ATOM 2120 C CA . ARG A 1 299 ? 0.257 -26.492 17.798 1.00 83.56 299 ARG A CA 1
ATOM 2121 C C . ARG A 1 299 ? -0.867 -27.147 17.010 1.00 83.56 299 ARG A C 1
ATOM 2123 O O . ARG A 1 299 ? -1.927 -26.579 16.828 1.00 83.56 299 ARG A O 1
ATOM 2130 N N . ILE A 1 300 ? -0.686 -28.425 16.707 1.00 88.62 300 ILE A N 1
ATOM 2131 C CA . ILE A 1 300 ? -1.727 -29.255 16.099 1.00 88.62 300 ILE A CA 1
ATOM 2132 C C . ILE A 1 300 ? -2.726 -29.671 17.188 1.00 88.62 300 ILE A C 1
ATOM 2134 O O . ILE A 1 300 ? -2.385 -30.478 18.059 1.00 88.62 300 ILE A O 1
ATOM 2138 N N . THR A 1 301 ? -3.941 -29.124 17.159 1.00 90.25 301 THR A N 1
ATOM 2139 C CA . THR A 1 301 ? -4.972 -29.335 18.189 1.00 90.25 301 THR A CA 1
ATOM 2140 C C . THR A 1 301 ? -6.376 -29.502 17.601 1.00 90.25 301 THR A C 1
ATOM 2142 O O . THR A 1 301 ? -6.629 -29.314 16.415 1.00 90.25 301 THR A O 1
ATOM 2145 N N . SER A 1 302 ? -7.354 -29.801 18.453 1.00 90.62 302 SER A N 1
ATOM 2146 C CA . SER A 1 302 ? -8.780 -29.753 18.106 1.00 90.62 302 SER A CA 1
ATOM 2147 C C . SER A 1 302 ? -9.276 -28.408 17.529 1.00 90.62 302 SER A C 1
ATOM 2149 O O . SER A 1 302 ? -10.335 -28.399 16.897 1.00 90.62 302 SER A O 1
ATOM 2151 N N . VAL A 1 303 ? -8.530 -27.299 17.667 1.00 85.75 303 VAL A N 1
ATOM 2152 C CA . VAL A 1 303 ? -8.835 -26.017 16.996 1.00 85.75 303 VAL A CA 1
ATOM 2153 C C . VAL A 1 303 ? -8.626 -26.125 15.481 1.00 85.75 303 VAL A C 1
ATOM 2155 O O . VAL A 1 303 ? -9.496 -25.713 14.713 1.00 85.75 303 VAL A O 1
ATOM 2158 N N . ASP A 1 304 ? -7.539 -26.757 15.042 1.00 88.44 304 ASP A N 1
ATOM 2159 C CA . ASP A 1 304 ? -7.231 -26.989 13.627 1.00 88.44 304 ASP A CA 1
ATOM 2160 C C . ASP A 1 304 ? -8.245 -27.922 12.973 1.00 88.44 304 ASP A C 1
ATOM 2162 O O . ASP A 1 304 ? -8.769 -27.650 11.892 1.00 88.44 304 ASP A O 1
ATOM 2166 N N . ALA A 1 305 ? -8.609 -28.994 13.683 1.00 91.81 305 ALA A N 1
ATOM 2167 C CA . ALA A 1 305 ? -9.658 -29.903 13.242 1.00 91.81 305 ALA A CA 1
ATOM 2168 C C . ALA A 1 305 ? -11.002 -29.181 13.047 1.00 91.81 305 ALA A C 1
ATOM 2170 O O . ALA A 1 305 ? -11.730 -29.477 12.099 1.00 91.81 305 ALA A O 1
ATOM 2171 N N . GLN A 1 306 ? -11.338 -28.225 13.921 1.00 91.56 306 GLN A N 1
ATOM 2172 C CA . GLN A 1 306 ? -12.552 -27.426 13.771 1.00 91.56 306 GLN A CA 1
ATOM 2173 C C . GLN A 1 306 ? -12.496 -26.539 12.520 1.00 91.56 306 GLN A C 1
ATOM 2175 O O . GLN A 1 306 ? -13.504 -26.432 11.825 1.00 91.56 306 GLN A O 1
ATOM 2180 N N . LEU A 1 307 ? -11.347 -25.931 12.215 1.00 88.31 307 LEU A N 1
ATOM 2181 C CA . LEU A 1 307 ? -11.171 -25.124 11.006 1.00 88.31 307 LEU A CA 1
ATOM 2182 C C . LEU A 1 307 ? -11.302 -25.979 9.740 1.00 88.31 307 LEU A C 1
ATOM 2184 O O . LEU A 1 307 ? -12.056 -25.606 8.845 1.00 88.31 307 LEU A O 1
ATOM 2188 N N . ILE A 1 308 ? -10.676 -27.162 9.684 1.00 90.88 308 ILE A N 1
ATOM 2189 C CA . ILE A 1 308 ? -10.840 -28.101 8.556 1.00 90.88 308 ILE A CA 1
ATOM 2190 C C . ILE A 1 308 ? -12.319 -28.462 8.345 1.00 90.88 308 ILE A C 1
ATOM 2192 O O . ILE A 1 308 ? -12.801 -28.443 7.214 1.00 90.88 308 ILE A O 1
ATOM 2196 N N . LEU A 1 309 ? -13.072 -28.716 9.421 1.00 89.25 309 LEU A N 1
ATOM 2197 C CA . LEU 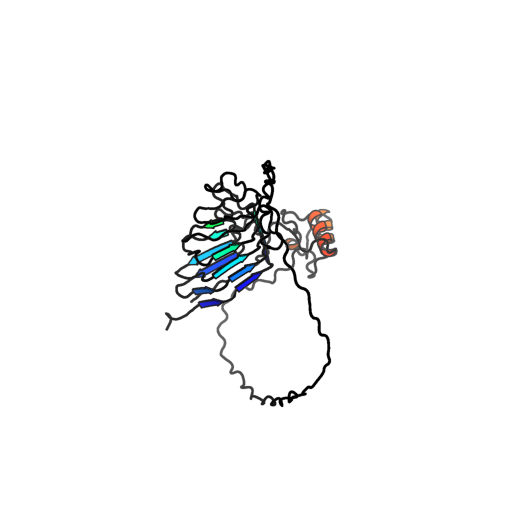A 1 309 ? -14.516 -28.970 9.335 1.00 89.25 309 LEU A CA 1
ATOM 2198 C C . LEU A 1 309 ? -15.326 -27.745 8.884 1.00 89.25 309 LEU A C 1
ATOM 2200 O O . LEU A 1 309 ? -16.377 -27.911 8.270 1.00 89.25 309 LEU A O 1
ATOM 2204 N N . GLN A 1 310 ? -14.869 -26.525 9.174 1.00 80.44 310 GLN A N 1
ATOM 2205 C CA . GLN A 1 310 ? -15.494 -25.299 8.671 1.00 80.44 310 GLN A CA 1
ATOM 2206 C C . GLN A 1 310 ? -15.233 -25.103 7.170 1.00 80.44 310 GLN A C 1
ATOM 2208 O O . GLN A 1 310 ? -16.148 -24.671 6.471 1.00 80.44 310 GLN A O 1
ATOM 2213 N N . LEU A 1 311 ? -14.046 -25.468 6.668 1.00 82.12 311 LEU A N 1
ATOM 2214 C CA . LEU A 1 311 ? -13.725 -25.434 5.235 1.00 82.12 311 LEU A CA 1
ATOM 2215 C C . LEU A 1 311 ? -14.515 -26.503 4.455 1.00 82.12 311 LEU A C 1
ATOM 2217 O O . LEU A 1 311 ? -15.173 -26.172 3.473 1.00 82.12 311 LEU A O 1
ATOM 2221 N N . ASP A 1 312 ? -14.544 -27.754 4.935 1.00 88.06 312 ASP A N 1
ATOM 2222 C CA . ASP A 1 312 ? -15.332 -28.864 4.348 1.00 88.06 312 ASP A CA 1
ATOM 2223 C C . ASP A 1 312 ? -16.844 -28.541 4.307 1.00 88.06 312 ASP A C 1
ATOM 2225 O O . ASP A 1 312 ? -17.570 -28.937 3.396 1.00 88.06 312 ASP A O 1
ATOM 2229 N N . ALA A 1 313 ? -17.328 -27.758 5.279 1.00 79.62 313 ALA A N 1
ATOM 2230 C CA . ALA A 1 313 ? -18.708 -27.282 5.342 1.00 79.62 313 ALA A CA 1
ATOM 2231 C C . ALA A 1 313 ? -18.994 -26.009 4.513 1.00 79.62 313 ALA A C 1
ATOM 2233 O O . ALA A 1 313 ? -20.152 -25.583 4.468 1.00 79.62 313 ALA A O 1
ATOM 2234 N N . GLY A 1 314 ? -17.986 -25.381 3.894 1.00 77.56 314 GLY A N 1
ATOM 2235 C CA . GLY A 1 314 ? -18.134 -24.110 3.169 1.00 77.56 314 GLY A CA 1
ATOM 2236 C C . GLY A 1 314 ? -18.532 -22.926 4.062 1.00 77.56 314 GLY A C 1
ATOM 2237 O O . GLY A 1 314 ? -19.279 -22.049 3.633 1.00 77.56 314 GLY A O 1
ATOM 2238 N N . LEU A 1 315 ? -18.102 -22.934 5.330 1.00 66.19 315 LEU A N 1
ATOM 2239 C CA . LEU A 1 315 ? -18.323 -21.851 6.301 1.00 66.19 315 LEU A CA 1
ATOM 2240 C C . LEU A 1 315 ? -17.163 -20.846 6.350 1.00 66.19 315 LEU A C 1
ATOM 2242 O O . LEU A 1 315 ? -17.341 -19.738 6.852 1.00 66.19 315 LEU A O 1
ATOM 2246 N N . ILE A 1 316 ? -15.996 -21.252 5.850 1.00 70.88 316 ILE A N 1
ATOM 2247 C CA . ILE A 1 316 ? -14.820 -20.425 5.567 1.00 70.88 316 ILE A CA 1
ATOM 2248 C C . ILE A 1 316 ? -14.297 -20.838 4.189 1.00 70.88 316 ILE A C 1
ATOM 2250 O O . ILE A 1 316 ? -14.402 -22.011 3.836 1.00 70.88 316 ILE A O 1
ATOM 2254 N N . ASP A 1 317 ? -13.732 -19.903 3.427 1.00 77.19 317 ASP A N 1
ATOM 2255 C CA . ASP A 1 317 ? -13.194 -20.179 2.084 1.00 77.19 317 ASP A CA 1
ATOM 2256 C C . ASP A 1 317 ? -11.693 -20.544 2.101 1.00 77.19 317 ASP A C 1
ATOM 2258 O O . ASP A 1 317 ? -11.147 -21.040 1.114 1.00 77.19 317 ASP A O 1
ATOM 2262 N N . SER A 1 318 ? -11.008 -20.307 3.225 1.00 77.94 318 SER A N 1
ATOM 2263 C CA . SER A 1 318 ? -9.584 -20.596 3.429 1.00 77.94 318 SER A CA 1
ATOM 2264 C C . SER A 1 318 ? -9.231 -20.695 4.922 1.00 77.94 318 SER A C 1
ATOM 2266 O O . SER A 1 318 ? -10.026 -20.334 5.793 1.00 77.94 318 SER A O 1
ATOM 2268 N N . PHE A 1 319 ? -8.025 -21.184 5.230 1.00 79.00 319 PHE A N 1
ATOM 2269 C CA . PHE A 1 319 ? -7.481 -21.190 6.590 1.00 79.00 319 PHE A CA 1
ATOM 2270 C C . PHE A 1 319 ? -6.693 -19.906 6.876 1.00 79.00 319 PHE A C 1
ATOM 2272 O O . PHE A 1 319 ? -5.663 -19.661 6.249 1.00 79.00 319 PHE A O 1
ATOM 2279 N N . GLY A 1 320 ? -7.149 -19.115 7.851 1.00 62.06 320 GLY A N 1
ATOM 2280 C CA . GLY A 1 320 ? -6.466 -17.905 8.332 1.00 62.06 320 GLY A CA 1
ATOM 2281 C C . GLY A 1 320 ? -5.333 -18.212 9.315 1.00 62.06 320 GLY A C 1
ATOM 2282 O O . GLY A 1 320 ? -5.382 -17.763 10.458 1.00 62.06 320 GLY A O 1
ATOM 2283 N N . GLY A 1 321 ? -4.377 -19.049 8.900 1.00 40.62 321 GLY A N 1
ATOM 2284 C CA . GLY A 1 321 ? -3.336 -19.598 9.769 1.00 40.62 321 GLY A CA 1
ATOM 2285 C C . GLY A 1 321 ? -2.021 -18.819 9.767 1.00 40.62 321 GLY A C 1
ATOM 2286 O O . GLY A 1 321 ? -1.382 -18.673 8.722 1.00 40.62 321 GLY A O 1
ATOM 2287 N N . ALA A 1 322 ? -1.579 -18.372 10.944 1.00 39.41 322 ALA A N 1
ATOM 2288 C CA . ALA A 1 322 ? -0.351 -17.600 11.123 1.00 39.41 322 ALA A CA 1
ATOM 2289 C C . ALA A 1 322 ? 0.918 -18.382 10.716 1.00 39.41 322 ALA A C 1
ATOM 2291 O O . ALA A 1 322 ? 1.380 -19.288 11.398 1.00 39.41 322 ALA A O 1
ATOM 2292 N N . GLY A 1 323 ? 1.548 -17.988 9.609 1.00 31.86 323 GLY A N 1
ATOM 2293 C CA . GLY A 1 323 ? 2.848 -18.540 9.227 1.00 31.86 323 GLY A CA 1
ATOM 2294 C C . GLY A 1 323 ? 2.793 -19.869 8.471 1.00 31.86 323 GLY A C 1
ATOM 2295 O O . GLY A 1 323 ? 3.416 -20.839 8.879 1.00 31.86 323 GLY A O 1
ATOM 2296 N N . HIS A 1 324 ? 2.187 -19.870 7.279 1.00 31.64 324 HIS A N 1
ATOM 2297 C CA . HIS A 1 324 ? 2.961 -20.196 6.068 1.00 31.64 324 HIS A CA 1
ATOM 2298 C C . HIS A 1 324 ? 2.245 -19.784 4.770 1.00 31.64 324 HIS A C 1
ATOM 2300 O O . HIS A 1 324 ? 1.703 -20.616 4.034 1.00 31.64 324 HIS A O 1
ATOM 2306 N N . GLY A 1 325 ? 2.390 -18.500 4.439 1.00 31.86 325 GLY A N 1
ATOM 2307 C CA . GLY A 1 325 ? 2.725 -18.043 3.091 1.00 31.86 325 GLY A CA 1
ATOM 2308 C C . GLY A 1 325 ? 1.791 -18.465 1.961 1.00 31.86 325 GLY A C 1
ATOM 2309 O O . GLY A 1 325 ? 2.095 -19.397 1.207 1.00 31.86 325 GLY A O 1
ATOM 2310 N N . TRP A 1 326 ? 0.765 -17.650 1.734 1.00 28.92 326 TRP A N 1
ATOM 2311 C CA . TRP A 1 326 ? 0.384 -17.311 0.367 1.00 28.92 326 TRP A CA 1
ATOM 2312 C C . TRP A 1 326 ? 1.376 -16.266 -0.142 1.00 28.92 326 TRP A C 1
ATOM 2314 O O . TRP A 1 326 ? 1.135 -15.068 -0.072 1.00 28.92 326 TRP A O 1
ATOM 2324 N N . ALA A 1 327 ? 2.516 -16.733 -0.659 1.00 32.00 327 ALA A N 1
ATOM 2325 C CA . ALA A 1 327 ? 3.460 -15.895 -1.396 1.00 32.00 327 ALA A CA 1
ATOM 2326 C C . ALA A 1 327 ? 2.859 -15.520 -2.766 1.00 32.00 327 ALA A C 1
ATOM 2328 O O . ALA A 1 327 ? 3.323 -15.973 -3.819 1.00 32.00 327 ALA A O 1
ATOM 2329 N N . GLY A 1 328 ? 1.788 -14.722 -2.734 1.00 27.14 328 GLY A N 1
ATOM 2330 C CA . GLY A 1 328 ? 1.073 -14.161 -3.874 1.00 27.14 328 GLY A CA 1
ATOM 2331 C C . GLY A 1 328 ? 1.924 -13.116 -4.581 1.00 27.14 328 GLY A C 1
ATOM 2332 O O . GLY A 1 328 ? 1.655 -11.924 -4.513 1.00 27.14 328 GLY A O 1
ATOM 2333 N N . ARG A 1 329 ? 2.992 -13.558 -5.251 1.00 33.66 329 ARG A N 1
ATOM 2334 C CA . ARG A 1 329 ? 3.877 -12.672 -6.008 1.00 33.66 329 ARG A CA 1
ATOM 2335 C C . ARG A 1 329 ? 3.173 -12.114 -7.240 1.00 33.66 329 ARG A C 1
ATOM 2337 O O . ARG A 1 329 ? 3.331 -12.654 -8.336 1.00 33.66 329 ARG A O 1
ATOM 2344 N N . LEU A 1 330 ? 2.556 -10.949 -7.097 1.00 27.16 330 LEU A N 1
ATOM 2345 C CA . LEU A 1 330 ? 2.452 -10.005 -8.203 1.00 27.16 330 LEU A CA 1
ATOM 2346 C C . LEU A 1 330 ? 3.746 -9.201 -8.286 1.00 27.16 330 LEU A C 1
ATOM 2348 O O . LEU A 1 330 ? 3.917 -8.135 -7.707 1.00 27.16 330 LEU A O 1
ATOM 2352 N N . ARG A 1 331 ? 4.707 -9.786 -9.006 1.00 31.03 331 ARG A N 1
ATOM 2353 C CA . ARG A 1 331 ? 5.961 -9.135 -9.385 1.00 31.03 331 ARG A CA 1
ATOM 2354 C C . ARG A 1 331 ? 5.866 -8.661 -10.828 1.00 31.03 331 ARG A C 1
ATOM 2356 O O . ARG A 1 331 ? 6.183 -9.419 -11.743 1.00 31.03 331 ARG A O 1
ATOM 2363 N N . ALA A 1 332 ? 5.523 -7.391 -11.011 1.00 29.55 332 ALA A N 1
ATOM 2364 C CA . ALA A 1 332 ? 5.751 -6.654 -12.253 1.00 29.55 332 ALA A CA 1
ATOM 2365 C C . ALA A 1 332 ? 7.255 -6.331 -12.405 1.00 29.55 332 ALA A C 1
ATOM 2367 O O . ALA A 1 332 ? 7.662 -5.177 -12.444 1.00 29.55 332 ALA A O 1
ATOM 2368 N N . VAL A 1 333 ? 8.104 -7.366 -12.411 1.00 30.55 333 VAL A N 1
ATOM 2369 C CA . VAL A 1 333 ? 9.563 -7.214 -12.496 1.00 30.55 333 VAL A CA 1
ATOM 2370 C C . VAL A 1 333 ? 9.994 -7.264 -13.949 1.00 30.55 333 VAL A C 1
ATOM 2372 O O . VAL A 1 333 ? 9.910 -8.304 -14.605 1.00 30.55 333 VAL A O 1
ATOM 2375 N N . LEU A 1 334 ? 10.527 -6.140 -14.409 1.00 32.78 334 LEU A N 1
ATOM 2376 C CA . LEU A 1 334 ? 11.121 -5.994 -15.720 1.00 32.78 334 LEU A CA 1
ATOM 2377 C C . LEU A 1 334 ? 12.637 -5.839 -15.570 1.00 32.78 334 LEU A C 1
ATOM 2379 O O . LEU A 1 334 ? 13.127 -4.797 -15.155 1.00 32.78 334 LEU A O 1
ATOM 2383 N N . LEU A 1 335 ? 13.370 -6.910 -15.875 1.00 25.98 335 LEU A N 1
ATOM 2384 C CA . LEU A 1 335 ? 14.833 -6.950 -15.840 1.00 25.98 335 LEU A CA 1
ATOM 2385 C C . LEU A 1 335 ? 15.376 -6.859 -17.268 1.00 25.98 335 LEU A C 1
ATOM 2387 O O . LEU A 1 335 ? 15.160 -7.784 -18.054 1.00 25.98 335 LEU A O 1
ATOM 2391 N N . ASP A 1 336 ? 16.108 -5.791 -17.585 1.00 28.47 336 ASP A N 1
ATOM 2392 C CA . ASP A 1 336 ? 16.991 -5.770 -18.758 1.00 28.47 336 ASP A CA 1
ATOM 2393 C C . ASP A 1 336 ? 18.358 -6.390 -18.393 1.00 28.47 336 ASP A C 1
ATOM 2395 O O . ASP A 1 336 ? 18.836 -6.251 -17.263 1.00 28.47 336 ASP A O 1
ATOM 2399 N N . LEU A 1 337 ? 18.965 -7.123 -19.334 1.00 38.56 337 LEU A N 1
ATOM 2400 C CA . LEU A 1 337 ? 20.222 -7.884 -19.171 1.00 38.56 337 LEU A CA 1
ATOM 2401 C C . LEU A 1 337 ? 21.184 -7.635 -20.337 1.00 38.56 337 LEU A C 1
ATOM 2403 O O . LEU A 1 337 ? 20.734 -7.772 -21.500 1.00 38.56 337 LEU A O 1
#

Foldseek 3Di:
DQVPDAFEDEAAEAEDEEDEDLFPDQAEQAEAEQAAQRGEYYHYEYFHYEQEQYLEPYEYDYYRNGADRAAEAFAYEQYQRAHLAESYHYDAAYDQPRHAAALYEQANQAPDPRGFNYEDNYDAAHHNELYHQNALQDADDPVSVPHPGGHYDPRYDHPPYANDHRHRRDSDPRPDPPPPDDPDPDDDDDDDDDDDDDDDDDDDDDDDDDDDDDDDDDDDDDDDDDDDDDDDDDDDDDDDDDDDDDDDDDDDDPDQAQQPFQVPRDQALVSLVQLACVQVVVDPDIPCPVSQQLQQPPDRHNVSSVVSHCCNVVVDVGRNHRDDDPVVDPDPDTDDD

pLDDT: mean 73.33, std 22.53, range [25.98, 98.12]